Protein AF-A0AAV5DXK3-F1 (afdb_monomer_lite)

Organism: NCBI:txid191504

Sequence (244 aa):
MAPTAPASEPTPSGSVQLLLRNIDSPGAGRCLPRDATLHVNSRLLSTPHPDAWNLASEVAAASAGGPAGPAASLDGLVGDFLGAACAAPEREYSTSPLGPAAAHVAIFLRSGAPGALGHLYLYSQHEPTRAEAERAIRRFLSLDGTNVEEWTAPVLLELCSSIASGGGGARPQAGHDDPLYADLRRALAALLDIKWKQNPGCWLDVSTEWVAEQLTRLLAAHKANAVMERIASAGVPRDDEDGG

pLDDT: mean 71.31, std 19.89, range [30.59, 95.62]

Foldseek 3Di:
DDDDDDDDDDDPPPDDDDPDDDPDDPDDDDDDPPPDDPPPPPPVPVQVCVVLLVLLLLLLCVLVVHDRDPPAQSLNSLVVLLVCLLPPDQPPPHPQPLGRSLSSLLSNVVSCNLLSLLCSLLADPDPVSNVSSLSSLCVLLVCPPTPNVLLCLVSLLSSLVSQQVSCVDPDVCGHPNDPSSVSSLVSSVVSLVPRCVPPLSSCQSPDLVVQLVSCVVSHPNVSSVVSSVVNVVVPDPPPPDDDD

Structure (mmCIF, N/CA/C/O backbone):
data_AF-A0AAV5DXK3-F1
#
_entry.id   AF-A0AAV5DXK3-F1
#
loop_
_atom_site.group_PDB
_atom_site.id
_atom_site.type_symbol
_atom_site.label_atom_id
_atom_site.label_alt_id
_atom_site.label_comp_id
_atom_site.label_asym_id
_atom_site.label_entity_id
_atom_site.label_seq_id
_atom_site.pdbx_PDB_ins_code
_atom_site.Cartn_x
_atom_site.Cartn_y
_atom_site.Cartn_z
_atom_site.occupancy
_atom_site.B_iso_or_equiv
_atom_site.auth_seq_id
_atom_site.auth_comp_id
_atom_site.auth_asym_id
_atom_site.auth_atom_id
_atom_site.pdbx_PDB_model_num
ATOM 1 N N . MET A 1 1 ? -35.316 -55.704 -21.422 1.00 40.50 1 MET A N 1
ATOM 2 C CA . MET A 1 1 ? -33.858 -55.799 -21.202 1.00 40.50 1 MET A CA 1
ATOM 3 C C . MET A 1 1 ? -33.377 -54.446 -20.706 1.00 40.50 1 MET A C 1
ATOM 5 O O . MET A 1 1 ? -33.456 -53.486 -21.457 1.00 40.50 1 MET A O 1
ATOM 9 N N . ALA A 1 2 ? -33.000 -54.371 -19.426 1.00 46.38 2 ALA A N 1
ATOM 10 C CA . ALA A 1 2 ? -32.162 -53.300 -18.870 1.00 46.38 2 ALA A CA 1
ATOM 11 C C . ALA A 1 2 ? -30.707 -53.481 -19.369 1.00 46.38 2 ALA A C 1
ATOM 13 O O . ALA A 1 2 ? -30.399 -54.581 -19.847 1.00 46.38 2 ALA A O 1
ATOM 14 N N . PRO A 1 3 ? -29.845 -52.445 -19.338 1.00 44.75 3 PRO A N 1
ATOM 15 C CA . PRO A 1 3 ? -29.179 -51.979 -18.099 1.00 44.75 3 PRO A CA 1
ATOM 16 C C . PRO A 1 3 ? -29.185 -50.433 -17.960 1.00 44.75 3 PRO A C 1
ATOM 18 O O . PRO A 1 3 ? -29.191 -49.723 -18.957 1.00 44.75 3 PRO A O 1
ATOM 21 N N . THR A 1 4 ? -29.440 -49.835 -16.789 1.00 37.09 4 THR A N 1
ATOM 22 C CA . THR A 1 4 ? -28.581 -49.611 -15.595 1.00 37.09 4 THR A CA 1
ATOM 23 C C . THR A 1 4 ? -27.404 -48.645 -15.831 1.00 37.09 4 THR A C 1
ATOM 25 O O . THR A 1 4 ? -26.500 -48.937 -16.604 1.00 37.09 4 THR A O 1
ATOM 28 N N . ALA A 1 5 ? -27.454 -47.503 -15.127 1.00 43.59 5 ALA A N 1
ATOM 29 C CA . ALA A 1 5 ? -26.493 -46.388 -15.094 1.00 43.59 5 ALA A CA 1
ATOM 30 C C . ALA A 1 5 ? -25.126 -46.766 -14.455 1.00 43.59 5 ALA A C 1
ATOM 32 O O . ALA A 1 5 ? -24.999 -47.878 -13.937 1.00 43.59 5 ALA A O 1
ATOM 33 N N . PRO A 1 6 ? -24.114 -45.867 -14.443 1.00 45.50 6 PRO A N 1
ATOM 34 C CA . PRO A 1 6 ? -24.110 -44.807 -13.425 1.00 45.50 6 PRO A CA 1
ATOM 35 C C . PRO A 1 6 ? -23.622 -43.422 -13.892 1.00 45.50 6 PRO A C 1
ATOM 37 O O . PRO A 1 6 ? -22.923 -43.260 -14.889 1.00 45.50 6 PRO A O 1
ATOM 40 N N . ALA A 1 7 ? -24.016 -42.425 -13.098 1.00 46.94 7 ALA A N 1
ATOM 41 C CA . ALA A 1 7 ? -23.578 -41.039 -13.139 1.00 46.94 7 ALA A CA 1
ATOM 42 C C . ALA A 1 7 ? -22.057 -40.888 -12.955 1.00 46.94 7 ALA A C 1
ATOM 44 O O . ALA A 1 7 ? -21.419 -41.655 -12.234 1.00 46.94 7 ALA A O 1
ATOM 45 N N . SER A 1 8 ? -21.487 -39.851 -13.564 1.00 34.44 8 SER A N 1
ATOM 46 C CA . SER A 1 8 ? -20.157 -39.336 -13.236 1.00 34.44 8 SER A CA 1
ATOM 47 C C . SER A 1 8 ? -20.153 -37.825 -13.452 1.00 34.44 8 SER A C 1
ATOM 49 O O . SER A 1 8 ? -20.071 -37.351 -14.582 1.00 34.44 8 SER A O 1
ATOM 51 N N . GLU A 1 9 ? -20.276 -37.075 -12.357 1.00 44.72 9 GLU A N 1
ATOM 52 C CA . GLU A 1 9 ? -19.697 -35.734 -12.268 1.00 44.72 9 GLU A CA 1
ATOM 53 C C . GLU A 1 9 ? -18.168 -35.861 -12.258 1.00 44.72 9 GLU A C 1
ATOM 55 O O . GLU A 1 9 ? -17.622 -36.807 -11.681 1.00 44.72 9 GLU A O 1
ATOM 60 N N . PRO A 1 10 ? -17.463 -34.895 -12.860 1.00 35.94 10 PRO A N 1
ATOM 61 C CA . PRO A 1 10 ? -16.409 -34.259 -12.084 1.00 35.94 10 PRO A CA 1
ATOM 62 C C . PRO A 1 10 ? -16.415 -32.730 -12.216 1.00 35.94 10 PRO A C 1
ATOM 64 O O . PRO A 1 10 ? -16.405 -32.152 -13.300 1.00 35.94 10 PRO A O 1
ATOM 67 N N . THR A 1 11 ? -16.373 -32.105 -11.043 1.00 40.69 11 THR A N 1
ATOM 68 C CA . THR A 1 11 ? -15.947 -30.735 -10.734 1.00 40.69 11 THR A CA 1
ATOM 69 C C . THR A 1 11 ? -14.818 -30.201 -11.627 1.00 40.69 11 THR A C 1
ATOM 71 O O . THR A 1 11 ? -13.791 -30.877 -11.753 1.00 40.69 11 THR A O 1
ATOM 74 N N . PRO A 1 12 ? -14.873 -28.945 -12.104 1.00 33.84 12 PRO A N 1
ATOM 75 C CA . PRO A 1 12 ? -13.666 -28.232 -12.487 1.00 33.84 12 PRO A CA 1
ATOM 76 C C . PRO A 1 12 ? -12.990 -27.695 -11.217 1.00 33.84 12 PRO A C 1
ATOM 78 O O . PRO A 1 12 ? -13.258 -26.588 -10.755 1.00 33.84 12 PRO A O 1
ATOM 81 N N . SER A 1 13 ? -12.107 -28.506 -10.631 1.00 35.56 13 SER A N 1
ATOM 82 C CA . SER A 1 13 ? -11.119 -28.026 -9.663 1.00 35.56 13 SER A CA 1
ATOM 83 C C . SER A 1 13 ? -10.065 -27.223 -10.432 1.00 35.56 13 SER A C 1
ATOM 85 O O . SER A 1 13 ? -9.100 -27.767 -10.971 1.00 35.56 13 SER A O 1
ATOM 87 N N . GLY A 1 14 ? -10.310 -25.919 -10.567 1.00 30.59 14 GLY A N 1
ATOM 88 C CA . GLY A 1 14 ? -9.352 -24.966 -11.115 1.00 30.59 14 GLY A CA 1
ATOM 89 C C . GLY A 1 14 ? -8.135 -24.882 -10.200 1.00 30.59 14 GLY A C 1
ATOM 90 O O . GLY A 1 14 ? -8.173 -24.236 -9.158 1.00 30.59 14 GLY A O 1
ATOM 91 N N . SER A 1 15 ? -7.058 -25.565 -10.576 1.00 31.97 15 SER A N 1
ATOM 92 C CA . SER A 1 15 ? -5.770 -25.470 -9.894 1.00 31.97 15 SER A CA 1
ATOM 93 C C . SER A 1 15 ? -5.114 -24.137 -10.256 1.00 31.97 15 SER A C 1
ATOM 95 O O . SER A 1 15 ? -4.535 -24.002 -11.331 1.00 31.97 15 SER A O 1
ATOM 97 N N . VAL A 1 16 ? -5.214 -23.139 -9.379 1.00 35.06 16 VAL A N 1
ATOM 98 C CA . VAL A 1 16 ? -4.447 -21.893 -9.502 1.00 35.06 16 VAL A CA 1
ATOM 99 C C . VAL A 1 16 ? -3.094 -22.113 -8.827 1.00 35.06 16 VAL A C 1
ATOM 101 O O . VAL A 1 16 ? -3.014 -22.254 -7.608 1.00 35.06 16 VAL A O 1
ATOM 104 N N . GLN A 1 17 ? -2.021 -22.186 -9.616 1.00 33.31 17 GLN A N 1
ATOM 105 C CA . GLN A 1 17 ? -0.658 -22.242 -9.087 1.00 33.31 17 GLN A CA 1
ATOM 106 C C . GLN A 1 17 ? -0.249 -20.845 -8.607 1.00 33.31 17 GLN A C 1
ATOM 108 O O . GLN A 1 17 ? 0.156 -20.002 -9.403 1.00 33.31 17 GLN A O 1
ATOM 113 N N . LEU A 1 18 ? -0.368 -20.590 -7.304 1.00 37.09 18 LEU A N 1
ATOM 114 C CA . LEU A 1 18 ? 0.222 -19.415 -6.664 1.00 37.09 18 LEU A CA 1
ATOM 115 C C . LEU A 1 18 ? 1.644 -19.749 -6.207 1.00 37.09 18 LEU A C 1
ATOM 117 O O . LEU A 1 18 ? 1.863 -20.582 -5.328 1.00 37.09 18 LEU A O 1
ATOM 121 N N . LEU A 1 19 ? 2.614 -19.087 -6.835 1.00 33.81 19 LEU A N 1
ATOM 122 C CA . LEU A 1 19 ? 4.036 -19.189 -6.529 1.00 33.81 19 LEU A CA 1
ATOM 123 C C . LEU A 1 19 ? 4.331 -18.410 -5.231 1.00 33.81 19 LEU A C 1
ATOM 125 O O . LEU A 1 19 ? 4.735 -17.251 -5.266 1.00 33.81 19 LEU A O 1
ATOM 129 N N . LEU A 1 20 ? 4.086 -19.020 -4.069 1.00 37.34 20 LEU A N 1
ATOM 130 C CA . LEU A 1 20 ? 4.434 -18.417 -2.779 1.00 37.34 20 LEU A CA 1
ATOM 131 C C . LEU A 1 20 ? 5.948 -18.521 -2.551 1.00 37.34 20 LEU A C 1
ATOM 133 O O . LEU A 1 20 ? 6.508 -19.613 -2.445 1.00 37.34 20 LEU A O 1
ATOM 137 N N . ARG A 1 21 ? 6.618 -17.365 -2.489 1.00 35.38 21 ARG A N 1
ATOM 138 C CA . ARG A 1 21 ? 8.017 -17.263 -2.061 1.00 35.38 21 ARG A CA 1
ATOM 139 C C . ARG A 1 21 ? 8.138 -17.627 -0.579 1.00 35.38 21 ARG A C 1
ATOM 141 O O . ARG A 1 21 ? 7.319 -17.214 0.235 1.00 35.38 21 ARG A O 1
ATOM 148 N N . ASN A 1 22 ? 9.186 -18.392 -0.275 1.00 33.75 22 ASN A N 1
ATOM 149 C CA . ASN A 1 22 ? 9.646 -18.765 1.063 1.00 33.75 22 ASN A CA 1
ATOM 150 C C . ASN A 1 22 ? 9.599 -17.567 2.023 1.00 33.75 22 ASN A C 1
ATOM 152 O O . ASN A 1 22 ? 10.347 -16.607 1.841 1.00 33.75 22 ASN A O 1
ATOM 156 N N . ILE A 1 23 ? 8.758 -17.648 3.053 1.00 38.03 23 ILE A N 1
ATOM 157 C CA . ILE A 1 23 ? 8.880 -16.793 4.233 1.00 38.03 23 ILE A CA 1
ATOM 158 C C . ILE A 1 23 ? 9.881 -17.504 5.140 1.00 38.03 23 ILE A C 1
ATOM 160 O O . ILE A 1 23 ? 9.566 -18.520 5.759 1.00 38.03 23 ILE A O 1
ATOM 164 N N . ASP A 1 24 ? 11.115 -17.015 5.134 1.00 30.70 24 ASP A N 1
ATOM 165 C CA . ASP A 1 24 ? 12.179 -17.492 6.009 1.00 30.70 24 ASP A CA 1
ATOM 166 C C . ASP A 1 24 ? 11.851 -17.050 7.445 1.00 30.70 24 ASP A C 1
ATOM 168 O O . ASP A 1 24 ? 11.891 -15.866 7.774 1.00 30.70 24 ASP A O 1
ATOM 172 N N . SER A 1 25 ? 11.433 -17.997 8.287 1.00 32.00 25 SER A N 1
ATOM 173 C CA . SER A 1 25 ? 11.448 -17.828 9.741 1.00 32.00 25 SER A CA 1
ATOM 174 C C . SER A 1 25 ? 12.759 -18.416 10.268 1.00 32.00 25 SER A C 1
ATOM 176 O O . SER A 1 25 ? 13.000 -19.616 10.076 1.00 32.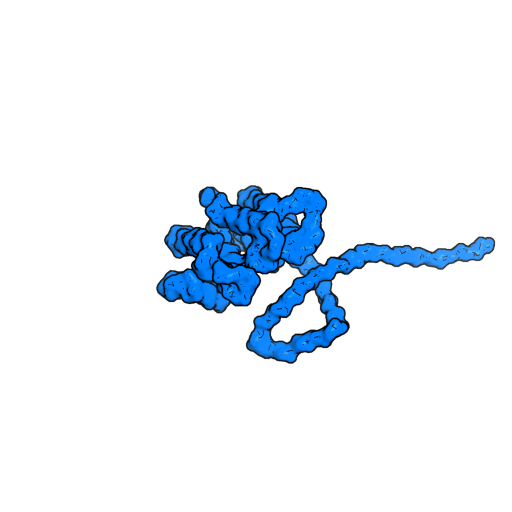00 25 SER A O 1
ATOM 178 N N . PRO A 1 26 ? 13.596 -17.635 10.976 1.00 39.75 26 PRO A N 1
ATOM 179 C CA . PRO A 1 26 ? 14.870 -18.112 11.486 1.00 39.75 26 PRO A CA 1
ATOM 180 C C . PRO A 1 26 ? 14.610 -18.950 12.738 1.00 39.75 26 PRO A C 1
ATOM 182 O O . PRO A 1 26 ? 14.614 -18.450 13.859 1.00 39.75 26 PRO A O 1
ATOM 185 N N . GLY A 1 27 ? 14.324 -20.239 12.559 1.00 39.34 27 GLY A N 1
ATOM 186 C CA . GLY A 1 27 ? 14.068 -21.089 13.721 1.00 39.34 27 GLY A CA 1
ATOM 187 C C . GLY A 1 27 ? 13.571 -22.506 13.492 1.00 39.34 27 GLY A C 1
ATOM 188 O O . GLY A 1 27 ? 13.233 -23.154 14.469 1.00 39.34 27 GLY A O 1
ATOM 189 N N . ALA A 1 28 ? 13.509 -23.024 12.267 1.00 37.53 28 ALA A N 1
ATOM 190 C CA . ALA A 1 28 ? 13.426 -24.467 12.034 1.00 37.53 28 ALA A CA 1
ATOM 191 C C . ALA A 1 28 ? 13.668 -24.752 10.553 1.00 37.53 28 ALA A C 1
ATOM 193 O O . ALA A 1 28 ? 12.802 -24.519 9.713 1.00 37.53 28 ALA A O 1
ATOM 194 N N . GLY A 1 29 ? 14.842 -25.295 10.230 1.00 42.34 29 GLY A N 1
ATOM 195 C CA . GLY A 1 29 ? 15.127 -25.810 8.899 1.00 42.34 29 GLY A CA 1
ATOM 196 C C . GLY A 1 29 ? 14.143 -26.919 8.531 1.00 42.34 29 GLY A C 1
ATOM 197 O O . GLY A 1 29 ? 14.279 -28.061 8.964 1.00 42.34 29 GLY A O 1
ATOM 198 N N . ARG A 1 30 ? 13.161 -26.591 7.696 1.00 36.09 30 ARG A N 1
ATOM 199 C CA . ARG A 1 30 ? 12.426 -27.566 6.892 1.00 36.09 30 ARG A CA 1
ATOM 200 C C . ARG A 1 30 ? 12.447 -27.093 5.449 1.00 36.09 30 ARG A C 1
ATOM 202 O O . ARG A 1 30 ? 11.531 -26.430 4.983 1.00 36.09 30 ARG A O 1
ATOM 209 N N . CYS A 1 31 ? 13.514 -27.458 4.740 1.00 41.47 31 CYS A N 1
ATOM 210 C CA . CYS A 1 31 ? 13.472 -27.505 3.284 1.00 41.47 31 CYS A CA 1
ATOM 211 C C . CYS A 1 31 ? 12.367 -28.492 2.893 1.00 41.47 31 CYS A C 1
ATOM 213 O O . CYS A 1 31 ? 12.466 -29.683 3.197 1.00 41.47 31 CYS A O 1
ATOM 215 N N . LEU A 1 32 ? 11.298 -27.999 2.272 1.00 49.19 32 LEU A N 1
ATOM 216 C CA . LEU A 1 32 ? 10.290 -28.870 1.683 1.00 49.19 32 LEU A CA 1
ATOM 217 C C . LEU A 1 32 ? 10.927 -29.607 0.490 1.00 49.19 32 LEU A C 1
ATOM 219 O O . LEU A 1 32 ? 11.645 -28.982 -0.296 1.00 49.19 32 LEU A O 1
ATOM 223 N N . PRO A 1 33 ? 10.721 -30.928 0.356 1.00 43.53 33 PRO A N 1
ATOM 224 C CA . PRO A 1 33 ? 11.220 -31.676 -0.790 1.00 43.53 33 PRO A CA 1
ATOM 225 C C . PRO A 1 33 ? 10.599 -31.142 -2.086 1.00 43.53 33 PRO A C 1
ATOM 227 O O . PRO A 1 33 ? 9.471 -30.654 -2.089 1.00 43.53 33 PRO A O 1
ATOM 230 N N . ARG A 1 34 ? 11.341 -31.263 -3.193 1.00 44.72 34 ARG A N 1
ATOM 231 C CA . ARG A 1 34 ? 10.985 -30.749 -4.531 1.00 44.72 34 ARG A CA 1
ATOM 232 C C . ARG A 1 34 ? 9.600 -31.198 -5.034 1.00 44.72 34 ARG A C 1
ATOM 234 O O . ARG A 1 34 ? 9.027 -30.511 -5.870 1.00 44.72 34 ARG A O 1
ATOM 241 N N . ASP A 1 35 ? 9.064 -32.280 -4.470 1.00 43.69 35 ASP A N 1
ATOM 242 C CA . ASP A 1 35 ? 7.774 -32.886 -4.822 1.00 43.69 35 ASP A CA 1
ATOM 243 C C . ASP A 1 35 ? 6.713 -32.750 -3.706 1.00 43.69 35 ASP A C 1
ATOM 245 O O . ASP A 1 35 ? 5.775 -33.542 -3.621 1.00 43.69 35 ASP A O 1
ATOM 249 N N . ALA A 1 36 ? 6.854 -31.775 -2.802 1.00 40.28 36 ALA A N 1
ATOM 250 C CA . ALA A 1 36 ? 5.849 -31.514 -1.776 1.00 40.28 36 ALA A CA 1
ATOM 251 C C . ALA A 1 36 ? 4.585 -30.890 -2.391 1.00 40.28 36 ALA A C 1
ATOM 253 O O . ALA A 1 36 ? 4.555 -29.708 -2.733 1.00 40.28 36 ALA A O 1
ATOM 254 N N . THR A 1 37 ? 3.507 -31.669 -2.475 1.00 39.00 37 THR A N 1
ATOM 255 C CA . THR A 1 37 ? 2.169 -31.153 -2.775 1.00 39.00 37 THR A CA 1
ATOM 256 C C . THR A 1 37 ? 1.654 -30.386 -1.558 1.00 39.00 37 THR A C 1
ATOM 258 O O . THR A 1 37 ? 1.198 -30.966 -0.571 1.00 39.00 37 THR A O 1
ATOM 261 N N . LEU A 1 38 ? 1.755 -29.059 -1.600 1.00 44.84 38 LEU A N 1
ATOM 262 C CA . LEU A 1 38 ? 1.151 -28.185 -0.599 1.00 44.84 38 LEU A CA 1
ATOM 263 C C . LEU A 1 38 ? -0.364 -28.183 -0.830 1.00 44.84 38 LEU A C 1
ATOM 265 O O . LEU A 1 38 ? -0.866 -27.539 -1.750 1.00 44.84 38 LEU A O 1
ATOM 269 N N . HIS A 1 39 ? -1.104 -28.925 -0.005 1.00 38.94 39 HIS A N 1
ATOM 270 C CA . HIS A 1 39 ? -2.556 -28.787 0.066 1.00 38.94 39 HIS A CA 1
ATOM 271 C C . HIS A 1 39 ? -2.878 -27.432 0.699 1.00 38.94 39 HIS A C 1
ATOM 273 O O . HIS A 1 39 ? -3.013 -27.301 1.917 1.00 38.94 39 HIS A O 1
ATOM 279 N N . VAL A 1 40 ? -2.971 -26.406 -0.145 1.00 45.59 40 VAL A N 1
ATOM 280 C CA . VAL A 1 40 ? -3.501 -25.104 0.243 1.00 45.59 40 VAL A CA 1
ATOM 281 C C . VAL A 1 40 ? -5.001 -25.286 0.419 1.00 45.59 40 VAL A C 1
ATOM 283 O O . VAL A 1 40 ? -5.780 -25.185 -0.524 1.00 45.59 40 VAL A O 1
ATOM 286 N N . ASN A 1 41 ? -5.417 -25.592 1.645 1.00 34.06 41 ASN A N 1
ATOM 287 C CA . ASN A 1 41 ? -6.801 -25.383 2.023 1.00 34.06 41 ASN A CA 1
ATOM 288 C C . ASN A 1 41 ? -7.023 -23.875 1.967 1.00 34.06 41 ASN A C 1
ATOM 290 O O . ASN A 1 41 ? -6.636 -23.161 2.895 1.00 34.06 41 ASN A O 1
ATOM 294 N N . SER A 1 42 ? -7.640 -23.394 0.888 1.00 42.44 42 SER A N 1
ATOM 295 C CA . SER A 1 42 ? -8.294 -22.094 0.853 1.00 42.44 42 SER A CA 1
ATOM 296 C C . SER A 1 42 ? -9.437 -22.146 1.864 1.00 42.44 42 SER A C 1
ATOM 298 O O . SER A 1 42 ? -10.607 -22.303 1.516 1.00 42.44 42 SER A O 1
ATOM 300 N N . ARG A 1 43 ? -9.106 -22.080 3.158 1.00 41.69 43 ARG A N 1
ATOM 301 C CA . ARG A 1 43 ? -10.054 -21.583 4.141 1.00 41.69 43 ARG A CA 1
ATOM 302 C C . ARG A 1 43 ? -10.333 -20.185 3.637 1.00 41.69 43 ARG A C 1
ATOM 304 O O . ARG A 1 43 ? -9.465 -19.324 3.752 1.00 41.69 43 ARG A O 1
ATOM 311 N N . LEU A 1 44 ? -11.474 -20.025 2.970 1.00 47.91 44 LEU A N 1
ATOM 312 C CA . LEU A 1 44 ? -12.079 -18.732 2.729 1.00 47.91 44 LEU A CA 1
ATOM 313 C C . LEU A 1 44 ? -11.998 -18.043 4.084 1.00 47.91 44 LEU A C 1
ATOM 315 O O . LEU A 1 44 ? -12.694 -18.428 5.025 1.00 47.91 44 LEU A O 1
ATOM 319 N N . LEU A 1 45 ? -11.035 -17.134 4.238 1.00 48.78 45 LEU A N 1
ATOM 320 C CA . LEU A 1 45 ? -11.108 -16.169 5.308 1.00 48.78 45 LEU A CA 1
ATOM 321 C C . LEU A 1 45 ? -12.459 -15.532 5.037 1.00 48.78 45 LEU A C 1
ATOM 323 O O . LEU A 1 45 ? -12.632 -14.938 3.974 1.00 48.78 45 LEU A O 1
ATOM 327 N N . SER A 1 46 ? -13.441 -15.768 5.905 1.00 48.62 46 SER A N 1
ATOM 328 C CA . SER A 1 46 ? -14.679 -15.006 5.876 1.00 48.62 46 SER A CA 1
ATOM 329 C C . SER A 1 46 ? -14.275 -13.572 6.184 1.00 48.62 46 SER A C 1
ATOM 331 O O . SER A 1 46 ? -14.286 -13.144 7.335 1.00 48.62 46 SER A O 1
ATOM 333 N N . THR A 1 47 ? -13.774 -12.866 5.174 1.00 59.84 47 THR A N 1
ATOM 334 C CA . THR A 1 47 ? -13.575 -11.437 5.246 1.00 59.84 47 THR A CA 1
ATOM 335 C C . THR A 1 47 ? -14.970 -10.851 5.036 1.00 59.84 47 THR A C 1
ATOM 337 O O . THR A 1 47 ? -15.690 -11.287 4.133 1.00 59.84 47 THR A O 1
ATOM 340 N N . PRO A 1 48 ? -15.393 -9.877 5.851 1.00 68.44 48 PRO A N 1
ATOM 341 C CA . PRO A 1 48 ? -16.629 -9.145 5.585 1.00 68.44 48 PRO A CA 1
ATOM 342 C C . PRO A 1 48 ? -16.541 -8.302 4.295 1.00 68.44 48 PRO A C 1
ATOM 344 O O . PRO A 1 48 ? -17.526 -7.689 3.903 1.00 68.44 48 PRO A O 1
ATOM 347 N N . HIS A 1 49 ? -15.383 -8.287 3.618 1.00 79.31 49 HIS A N 1
ATOM 348 C CA . HIS A 1 49 ? -15.110 -7.518 2.405 1.00 79.31 49 HIS A CA 1
ATOM 349 C C . HIS A 1 49 ? -14.511 -8.428 1.310 1.00 79.31 49 HIS A C 1
ATOM 351 O O . HIS A 1 49 ? -13.310 -8.341 1.018 1.00 79.31 49 HIS A O 1
ATOM 357 N N . PRO A 1 50 ? -15.309 -9.340 0.721 1.00 81.62 50 PRO A N 1
ATOM 358 C CA . PRO A 1 50 ? -14.833 -10.256 -0.317 1.00 81.62 50 PRO A CA 1
ATOM 359 C C . PRO A 1 50 ? -14.351 -9.508 -1.567 1.00 81.62 50 PRO A C 1
ATOM 361 O O . PRO A 1 50 ? -13.332 -9.879 -2.142 1.00 81.62 50 PRO A O 1
ATOM 364 N N . ASP A 1 51 ? -15.012 -8.409 -1.934 1.00 85.81 51 ASP A N 1
ATOM 365 C CA . ASP A 1 51 ? -14.633 -7.597 -3.096 1.00 85.81 51 ASP A CA 1
ATOM 366 C C . ASP A 1 51 ? -13.268 -6.927 -2.902 1.00 85.81 51 ASP A C 1
ATOM 368 O O . ASP A 1 51 ? -12.424 -6.959 -3.796 1.00 85.81 51 ASP A O 1
ATOM 372 N N . ALA A 1 52 ? -12.997 -6.410 -1.699 1.00 87.81 52 ALA A N 1
ATOM 373 C CA . ALA A 1 52 ? -11.690 -5.857 -1.348 1.00 87.81 52 ALA A CA 1
ATOM 374 C C . ALA A 1 52 ? -10.583 -6.917 -1.426 1.00 87.81 52 ALA A C 1
ATOM 376 O O . ALA A 1 52 ? -9.477 -6.632 -1.883 1.00 87.81 52 ALA A O 1
ATOM 377 N N . TRP A 1 53 ? -10.881 -8.148 -0.994 1.00 89.56 53 TRP A N 1
ATOM 378 C CA . TRP A 1 53 ? -9.941 -9.265 -1.072 1.00 89.56 53 TRP A CA 1
ATOM 379 C C . TRP A 1 53 ? -9.663 -9.675 -2.518 1.00 89.56 53 TRP A C 1
ATOM 381 O O . TRP A 1 53 ? -8.506 -9.914 -2.869 1.00 89.56 53 TRP A O 1
ATOM 391 N N . ASN A 1 54 ? -10.696 -9.723 -3.359 1.00 89.38 54 ASN A N 1
ATOM 392 C CA . ASN A 1 54 ? -10.560 -10.031 -4.779 1.00 89.38 54 ASN A CA 1
ATOM 393 C C . ASN A 1 54 ? -9.713 -8.970 -5.489 1.00 89.38 54 ASN A C 1
ATOM 395 O O . ASN A 1 54 ? -8.706 -9.324 -6.094 1.00 89.38 54 ASN A O 1
ATOM 399 N N . LEU A 1 55 ? -10.029 -7.682 -5.314 1.00 91.25 55 LEU A N 1
ATOM 400 C CA . LEU A 1 55 ? -9.256 -6.578 -5.895 1.00 91.25 55 LEU A CA 1
ATOM 401 C C . LEU A 1 55 ? -7.791 -6.599 -5.438 1.00 91.25 55 LEU A C 1
ATOM 403 O O . LEU A 1 55 ? -6.880 -6.493 -6.257 1.00 91.25 55 LEU A O 1
ATOM 407 N N . ALA A 1 56 ? -7.537 -6.794 -4.142 1.00 91.44 56 ALA A N 1
ATOM 408 C CA . ALA A 1 56 ? -6.175 -6.883 -3.621 1.00 91.44 56 ALA A CA 1
ATOM 409 C C . ALA A 1 56 ? -5.414 -8.102 -4.185 1.00 91.44 56 ALA A C 1
ATOM 411 O O . ALA A 1 56 ? -4.241 -7.998 -4.547 1.00 91.44 56 ALA A O 1
ATOM 412 N N . SER A 1 57 ? -6.094 -9.244 -4.322 1.00 90.06 57 SER A N 1
ATOM 413 C CA . SER A 1 57 ? -5.526 -10.457 -4.921 1.00 90.06 57 SER A CA 1
ATOM 414 C C . SER A 1 57 ? -5.225 -10.277 -6.411 1.00 90.06 57 SER A C 1
ATOM 416 O O . SER A 1 57 ? -4.193 -10.751 -6.883 1.00 90.06 57 SER A O 1
ATOM 418 N N . GLU A 1 58 ? -6.078 -9.564 -7.149 1.00 90.88 58 GLU A N 1
ATOM 419 C CA . GLU A 1 58 ? -5.849 -9.219 -8.554 1.00 90.88 58 GLU A CA 1
ATOM 420 C C . GLU A 1 58 ? -4.643 -8.292 -8.718 1.00 90.88 58 GLU A C 1
ATOM 422 O O . GLU A 1 58 ? -3.797 -8.551 -9.573 1.00 90.88 58 GLU A O 1
ATOM 427 N N . VAL A 1 59 ? -4.496 -7.275 -7.859 1.00 91.62 59 VAL A N 1
ATOM 428 C CA . VAL A 1 59 ? -3.299 -6.415 -7.842 1.00 91.62 59 VAL A CA 1
ATOM 429 C C . VAL A 1 59 ? -2.042 -7.246 -7.579 1.00 91.62 59 VAL A C 1
ATOM 431 O O . VAL A 1 59 ? -1.050 -7.098 -8.298 1.00 91.62 59 VAL A O 1
ATOM 434 N N . ALA A 1 60 ? -2.067 -8.137 -6.583 1.00 89.38 60 ALA A N 1
ATOM 435 C CA . ALA A 1 60 ? -0.934 -9.005 -6.265 1.00 89.38 60 ALA A CA 1
ATOM 436 C C . ALA A 1 60 ? -0.583 -9.945 -7.434 1.00 89.38 60 ALA A C 1
ATOM 438 O O . ALA A 1 60 ? 0.589 -10.074 -7.796 1.00 89.38 60 ALA A O 1
ATOM 439 N N . ALA A 1 61 ? -1.588 -10.557 -8.068 1.00 86.31 61 ALA A N 1
ATOM 440 C CA . ALA A 1 61 ? -1.406 -11.455 -9.204 1.00 86.31 61 ALA A CA 1
ATOM 441 C C . ALA A 1 61 ? -0.870 -10.724 -10.445 1.00 86.31 61 ALA A C 1
ATOM 443 O O . ALA A 1 61 ? 0.104 -11.182 -11.046 1.00 86.31 61 ALA A O 1
ATOM 444 N N . ALA A 1 62 ? -1.446 -9.570 -10.796 1.00 86.75 62 ALA A N 1
ATOM 445 C CA . ALA A 1 62 ? -0.983 -8.736 -11.904 1.00 86.75 62 ALA A CA 1
ATOM 446 C C . ALA A 1 62 ? 0.461 -8.257 -11.678 1.00 86.75 62 ALA A C 1
ATOM 448 O O . ALA A 1 62 ? 1.285 -8.290 -12.592 1.00 86.75 62 ALA A O 1
ATOM 449 N N . SER A 1 63 ? 0.802 -7.908 -10.433 1.00 85.62 63 SER A N 1
ATOM 450 C CA . SER A 1 63 ? 2.161 -7.510 -10.048 1.00 85.62 63 SER A CA 1
ATOM 451 C C . SER A 1 63 ? 3.181 -8.653 -10.143 1.00 85.62 63 SER A C 1
ATOM 453 O O . SER A 1 63 ? 4.368 -8.412 -10.351 1.00 85.62 63 SER A O 1
ATOM 455 N N . ALA A 1 64 ? 2.735 -9.905 -10.024 1.00 81.75 64 ALA A N 1
ATOM 456 C CA . ALA A 1 64 ? 3.572 -11.097 -10.156 1.00 81.75 64 ALA A CA 1
ATOM 457 C C . ALA A 1 64 ? 3.709 -11.603 -11.608 1.00 81.75 64 ALA A C 1
ATOM 459 O O . ALA A 1 64 ? 4.330 -12.642 -11.836 1.00 81.75 64 ALA A O 1
ATOM 460 N N . GLY A 1 65 ? 3.134 -10.900 -12.591 1.00 70.12 65 GLY A N 1
ATOM 461 C CA . GLY A 1 65 ? 3.095 -11.349 -13.986 1.00 70.12 65 GLY A CA 1
ATOM 462 C C . GLY A 1 65 ? 2.047 -12.433 -14.258 1.00 70.12 65 GLY A C 1
ATOM 463 O O . GLY A 1 65 ? 2.104 -13.098 -15.293 1.00 70.12 65 GLY A O 1
ATOM 464 N N . GLY A 1 66 ? 1.099 -12.630 -13.336 1.00 63.94 66 GLY A N 1
ATOM 465 C CA . GLY A 1 66 ? -0.094 -13.430 -13.578 1.00 63.94 66 GLY A CA 1
ATOM 466 C C . GLY A 1 66 ? -1.016 -12.767 -14.609 1.00 63.94 66 GLY A C 1
ATOM 467 O O . GLY A 1 66 ? -0.876 -11.573 -14.889 1.00 63.94 66 GLY A O 1
ATOM 468 N N . PRO A 1 67 ? -1.965 -13.518 -15.194 1.00 53.72 67 PRO A N 1
ATOM 469 C CA . PRO A 1 67 ? -2.946 -12.940 -16.099 1.00 53.72 67 PRO A CA 1
ATOM 470 C C . PRO A 1 67 ? -3.791 -11.925 -15.325 1.00 53.72 67 PRO A C 1
ATOM 472 O O . PRO A 1 67 ? -4.612 -12.302 -14.490 1.00 53.72 67 PRO A O 1
ATOM 475 N N . ALA A 1 68 ? -3.584 -10.637 -15.594 1.00 55.34 68 ALA A N 1
ATOM 476 C CA . ALA A 1 68 ? -4.554 -9.624 -15.214 1.00 55.34 68 ALA A CA 1
ATOM 477 C C . ALA A 1 68 ? -5.876 -9.948 -15.927 1.00 55.34 68 ALA A C 1
ATOM 479 O O . ALA A 1 68 ? -5.869 -10.422 -17.072 1.00 55.34 68 ALA A O 1
ATOM 480 N N . GLY A 1 69 ? -7.006 -9.717 -15.254 1.00 55.12 69 GLY A N 1
ATOM 481 C CA . GLY A 1 69 ? -8.317 -9.814 -15.888 1.00 55.12 69 GLY A CA 1
ATOM 482 C C . GLY A 1 69 ? -8.348 -9.024 -17.206 1.00 55.12 69 GLY A C 1
ATOM 483 O O . GLY A 1 69 ? -7.579 -8.074 -17.388 1.00 55.12 69 GLY A O 1
ATOM 484 N N . PRO A 1 70 ? -9.192 -9.422 -18.168 1.00 42.50 70 PRO A N 1
ATOM 485 C CA . PRO A 1 70 ? -9.162 -8.857 -19.508 1.00 42.50 70 PRO A CA 1
ATOM 486 C C . PRO A 1 70 ? -9.410 -7.337 -19.448 1.00 42.50 70 PRO A C 1
ATOM 488 O O . PRO A 1 70 ? -10.522 -6.907 -19.171 1.00 42.50 70 PRO A O 1
ATOM 491 N N . ALA A 1 71 ? -8.365 -6.549 -19.736 1.00 52.44 71 ALA A N 1
ATOM 492 C CA . ALA A 1 71 ? -8.339 -5.086 -19.918 1.00 52.44 71 ALA A CA 1
ATOM 493 C C . ALA A 1 71 ? -8.074 -4.160 -18.708 1.00 52.44 71 ALA A C 1
ATOM 495 O O . ALA A 1 71 ? -7.974 -2.951 -18.925 1.00 52.44 71 ALA A O 1
ATOM 496 N N . ALA A 1 72 ? -7.892 -4.653 -17.479 1.00 67.56 72 ALA A N 1
ATOM 497 C CA . ALA A 1 72 ? -7.580 -3.765 -16.352 1.00 67.56 72 ALA A CA 1
ATOM 498 C C . ALA A 1 72 ? -6.077 -3.425 -16.296 1.00 67.56 72 ALA A C 1
ATOM 500 O O . ALA A 1 72 ? -5.231 -4.317 -16.233 1.00 67.56 72 ALA A O 1
A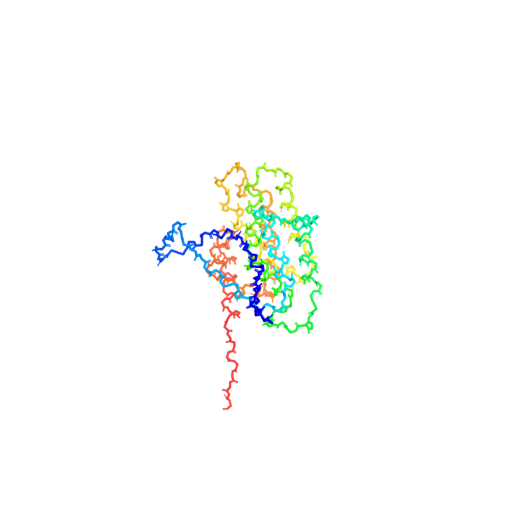TOM 501 N N . SER A 1 73 ? -5.744 -2.130 -16.323 1.00 88.50 73 SER A N 1
ATOM 502 C CA . SER A 1 73 ? -4.381 -1.662 -16.031 1.00 88.50 73 SER A CA 1
ATOM 503 C C . SER A 1 73 ? -4.101 -1.806 -14.533 1.00 88.50 73 SER A C 1
ATOM 505 O O . SER A 1 73 ? -5.007 -1.644 -13.718 1.00 88.50 73 SER A O 1
ATOM 507 N N . LEU A 1 74 ? -2.858 -2.083 -14.145 1.00 90.56 74 LEU A N 1
ATOM 508 C CA . LEU A 1 74 ? -2.454 -2.219 -12.741 1.00 90.56 74 LEU A CA 1
ATOM 509 C C . LEU A 1 74 ? -2.709 -0.925 -11.948 1.00 90.56 74 LEU A C 1
ATOM 511 O O . LEU A 1 74 ? -3.149 -0.972 -10.802 1.00 90.56 74 LEU A O 1
ATOM 515 N N . ASP A 1 75 ? -2.494 0.232 -12.580 1.00 92.19 75 ASP A N 1
ATOM 516 C CA . ASP A 1 75 ? -2.862 1.542 -12.024 1.00 92.19 75 ASP A CA 1
ATOM 517 C C . ASP A 1 75 ? -4.384 1.681 -11.834 1.00 92.19 75 ASP A C 1
ATOM 519 O O . ASP A 1 75 ? -4.834 2.230 -10.829 1.00 92.19 75 ASP A O 1
ATOM 523 N N . GLY A 1 76 ? -5.174 1.140 -12.767 1.00 91.81 76 GLY A N 1
ATOM 524 C CA . GLY A 1 76 ? -6.630 1.056 -12.657 1.00 91.81 76 GLY A CA 1
ATOM 525 C C . GLY A 1 76 ? -7.071 0.190 -11.480 1.00 91.81 76 GLY A C 1
ATOM 526 O O . GLY A 1 76 ? -7.840 0.663 -10.656 1.00 91.81 76 GLY A O 1
ATOM 527 N N . LEU A 1 77 ? -6.507 -1.013 -11.331 1.00 92.94 77 LEU A N 1
ATOM 528 C CA . LEU A 1 77 ? -6.838 -1.933 -10.234 1.00 92.94 77 LEU A CA 1
ATOM 529 C C . LEU A 1 77 ? -6.559 -1.328 -8.852 1.00 92.94 77 LEU A C 1
ATOM 531 O O . LEU A 1 77 ? -7.381 -1.440 -7.944 1.00 92.94 77 LEU A O 1
ATOM 535 N N . VAL A 1 78 ? -5.414 -0.659 -8.681 1.00 93.94 78 VAL A N 1
ATOM 536 C CA . VAL A 1 78 ? -5.108 0.048 -7.426 1.00 93.94 78 VAL A CA 1
ATOM 537 C C . VAL A 1 78 ? -6.053 1.235 -7.220 1.00 93.94 78 VAL A C 1
ATOM 539 O O . VAL A 1 78 ? -6.490 1.482 -6.097 1.00 93.94 78 VAL A O 1
ATOM 542 N N . GLY A 1 79 ? -6.407 1.949 -8.292 1.00 93.44 79 GLY A N 1
ATOM 543 C CA . GLY A 1 79 ? -7.409 3.012 -8.254 1.00 93.44 79 GLY A CA 1
ATOM 544 C C . GLY A 1 79 ? -8.787 2.517 -7.810 1.00 93.44 79 GLY A C 1
ATOM 545 O O . GLY A 1 79 ? -9.381 3.115 -6.915 1.00 93.44 79 GLY A O 1
ATOM 546 N N . ASP A 1 80 ? -9.260 1.411 -8.378 1.00 93.25 80 ASP A N 1
ATOM 547 C CA . ASP A 1 80 ? -10.546 0.790 -8.055 1.00 93.25 80 ASP A CA 1
ATOM 548 C C . ASP A 1 80 ? -10.564 0.288 -6.609 1.00 93.25 80 ASP A C 1
ATOM 550 O O . ASP A 1 80 ? -11.526 0.525 -5.878 1.00 93.25 80 ASP A O 1
ATOM 554 N N . PHE A 1 81 ? -9.463 -0.319 -6.155 1.00 93.88 81 PHE A N 1
ATOM 555 C CA . PHE A 1 81 ? -9.290 -0.729 -4.764 1.00 93.88 81 PHE A CA 1
ATOM 556 C C . PHE A 1 81 ? -9.398 0.458 -3.792 1.00 93.88 81 PHE A C 1
ATOM 558 O O . PHE A 1 81 ? -10.142 0.398 -2.810 1.00 93.88 81 PHE A O 1
ATOM 565 N N . LEU A 1 82 ? -8.684 1.554 -4.065 1.00 93.00 82 LEU A N 1
ATOM 566 C CA . LEU A 1 82 ? -8.726 2.758 -3.231 1.00 93.00 82 LEU A CA 1
ATOM 567 C C . LEU A 1 82 ? -10.101 3.434 -3.281 1.00 93.00 82 LEU A C 1
ATOM 569 O O . LEU A 1 82 ? -10.596 3.888 -2.253 1.00 93.00 82 LEU A O 1
ATOM 573 N N . GLY A 1 83 ? -10.744 3.458 -4.450 1.00 91.38 83 GLY A N 1
ATOM 574 C CA . GLY A 1 83 ? -12.107 3.956 -4.617 1.00 91.38 83 GLY A CA 1
ATOM 575 C C . GLY A 1 83 ? -13.113 3.167 -3.781 1.00 91.38 83 GLY A C 1
ATOM 576 O O . GLY A 1 83 ? -13.919 3.769 -3.071 1.00 91.38 83 GLY A O 1
ATOM 577 N N . ALA A 1 84 ? -13.019 1.835 -3.797 1.00 89.31 84 ALA A N 1
ATOM 578 C CA . ALA A 1 84 ? -13.838 0.960 -2.967 1.00 89.31 84 ALA A CA 1
ATOM 579 C C . ALA A 1 84 ? -13.593 1.203 -1.469 1.00 89.31 84 ALA A C 1
ATOM 581 O O . ALA A 1 84 ? -14.549 1.353 -0.712 1.00 89.31 84 ALA A O 1
ATOM 582 N N . ALA A 1 85 ? -12.330 1.334 -1.049 1.00 89.50 85 ALA A N 1
ATOM 583 C CA . ALA A 1 85 ? -11.979 1.630 0.339 1.00 89.50 85 ALA A CA 1
ATOM 584 C C . ALA A 1 85 ? -12.525 2.993 0.813 1.00 89.50 85 ALA A C 1
ATOM 586 O O . ALA A 1 85 ? -13.014 3.099 1.937 1.00 89.50 85 ALA A O 1
ATOM 587 N N . CYS A 1 86 ? -12.486 4.020 -0.044 1.00 88.12 86 CYS A N 1
ATOM 588 C CA . CYS A 1 86 ? -13.046 5.343 0.246 1.00 88.12 86 CYS A CA 1
ATOM 589 C C . CYS A 1 86 ? -14.579 5.323 0.336 1.00 88.12 86 CYS A C 1
ATOM 591 O O . CYS A 1 86 ? -15.156 6.003 1.183 1.00 88.12 86 CYS A O 1
ATOM 593 N N . ALA A 1 87 ? -15.235 4.562 -0.544 1.00 86.81 87 ALA A N 1
ATOM 594 C CA . ALA A 1 87 ? -16.692 4.473 -0.636 1.00 86.81 87 ALA A CA 1
ATOM 595 C C . ALA A 1 87 ? -17.318 3.484 0.361 1.00 86.81 87 ALA A C 1
ATOM 597 O O . ALA A 1 87 ? -18.546 3.403 0.443 1.00 86.81 87 ALA A O 1
ATOM 598 N N . ALA A 1 88 ? -16.500 2.726 1.097 1.00 81.50 88 ALA A N 1
ATOM 599 C CA . ALA A 1 88 ? -16.975 1.674 1.978 1.00 81.50 88 ALA A CA 1
ATOM 600 C C . ALA A 1 88 ? -17.907 2.252 3.066 1.00 81.50 88 ALA A C 1
ATOM 602 O O . ALA A 1 88 ? -17.496 3.130 3.834 1.00 81.50 88 ALA A O 1
ATOM 603 N N . PRO A 1 89 ? -19.172 1.797 3.140 1.00 67.31 89 PRO A N 1
ATOM 604 C CA . PRO A 1 89 ? -20.159 2.391 4.028 1.00 67.31 89 PRO A CA 1
ATOM 605 C C . PRO A 1 89 ? -19.818 2.095 5.491 1.00 67.31 89 PRO A C 1
ATOM 607 O O . PRO A 1 89 ? -19.665 0.939 5.876 1.00 67.31 89 PRO A O 1
ATOM 610 N N . GLU A 1 90 ? -19.814 3.118 6.352 1.00 63.66 90 GLU A N 1
ATOM 611 C CA . GLU A 1 90 ? -19.611 2.944 7.806 1.00 63.66 90 GLU A CA 1
ATOM 612 C C . GLU A 1 90 ? -20.655 2.033 8.481 1.00 63.66 90 GLU A C 1
ATOM 614 O O . GLU A 1 90 ? -20.479 1.614 9.622 1.00 63.66 90 GLU A O 1
ATOM 619 N N . ARG A 1 91 ? -21.761 1.723 7.792 1.00 51.34 91 ARG A N 1
ATOM 620 C CA . ARG A 1 91 ? -22.907 0.982 8.339 1.00 51.34 91 ARG A CA 1
ATOM 621 C C . ARG A 1 91 ? -22.842 -0.536 8.204 1.00 51.34 91 ARG A C 1
ATOM 623 O O . ARG A 1 91 ? -23.716 -1.204 8.755 1.00 51.34 91 ARG A O 1
ATOM 630 N N . GLU A 1 92 ? -21.870 -1.103 7.504 1.00 47.47 92 GLU A N 1
ATOM 631 C CA . GLU A 1 92 ? -21.807 -2.556 7.339 1.00 47.47 92 GLU A CA 1
ATOM 632 C C . GLU A 1 92 ? -20.896 -3.179 8.382 1.00 47.47 92 GLU A C 1
ATOM 634 O O . GLU A 1 92 ? -19.696 -2.919 8.356 1.00 47.47 92 GLU A O 1
ATOM 639 N N . TYR A 1 93 ? -21.508 -3.971 9.279 1.00 49.50 93 TYR A N 1
ATOM 640 C CA . TYR A 1 93 ? -20.958 -5.041 10.130 1.00 49.50 93 TYR A CA 1
ATOM 641 C C . TYR A 1 93 ? -19.443 -5.263 10.015 1.00 49.50 93 TYR A C 1
ATOM 643 O O . TYR A 1 93 ? -18.967 -6.333 9.632 1.00 49.50 93 TYR A O 1
ATOM 651 N N . SER A 1 94 ? -18.670 -4.241 10.364 1.00 50.50 94 SER A N 1
ATOM 652 C CA . SER A 1 94 ? -17.227 -4.313 10.338 1.00 50.50 94 SER A CA 1
ATOM 653 C C . SER A 1 94 ? -16.840 -4.918 11.666 1.00 50.50 94 SER A C 1
ATOM 655 O O . SER A 1 94 ? -16.998 -4.311 12.719 1.00 50.50 94 SER A O 1
ATOM 657 N N . THR A 1 95 ? -16.334 -6.144 11.617 1.00 53.44 95 THR A N 1
ATOM 658 C CA . THR A 1 95 ? -15.657 -6.764 12.759 1.00 53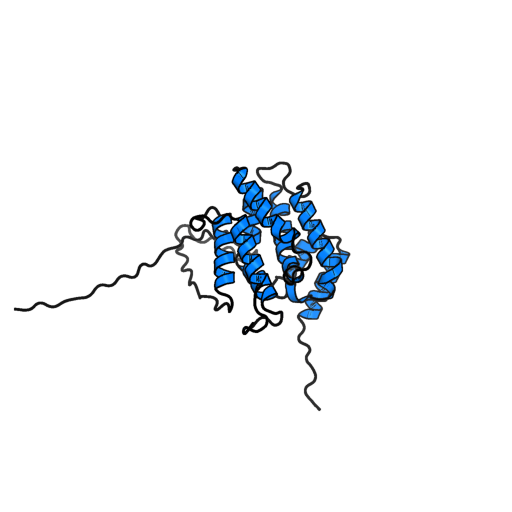.44 95 THR A CA 1
ATOM 659 C C . THR A 1 95 ? -14.368 -6.026 13.118 1.00 53.44 95 THR A C 1
ATOM 661 O O . THR A 1 95 ? -13.789 -6.298 14.164 1.00 53.44 95 THR A O 1
ATOM 664 N N . SER A 1 96 ? -13.906 -5.111 12.255 1.00 59.16 96 SER A N 1
ATOM 665 C CA . SER A 1 96 ? -12.809 -4.207 12.570 1.00 59.16 96 SER A CA 1
ATOM 666 C C . SER A 1 96 ? -13.305 -3.086 13.491 1.00 59.16 96 SER A C 1
ATOM 668 O O . SER A 1 96 ? -14.161 -2.302 13.070 1.00 59.16 96 SER A O 1
ATOM 670 N N . PRO A 1 97 ? -12.737 -2.941 14.702 1.00 61.91 97 PRO A N 1
ATOM 671 C CA . PRO A 1 97 ? -13.069 -1.846 15.617 1.00 61.91 97 PRO A CA 1
ATOM 672 C C . PRO A 1 97 ? -12.680 -0.461 15.065 1.00 61.91 97 PRO A C 1
ATOM 674 O O . PRO A 1 97 ? -12.996 0.556 15.674 1.00 61.91 97 PRO A O 1
ATOM 677 N N . LEU A 1 98 ? -11.996 -0.421 13.917 1.00 69.56 98 LEU A N 1
ATOM 678 C CA . LEU A 1 98 ? -11.420 0.765 13.284 1.00 69.56 98 LEU A CA 1
ATOM 679 C C . LEU A 1 98 ? -12.211 1.253 12.059 1.00 69.56 98 LEU A C 1
ATOM 681 O O . LEU A 1 98 ? -11.860 2.270 11.465 1.00 69.56 98 LEU A O 1
ATOM 685 N N . GLY A 1 99 ? -13.263 0.528 11.669 1.00 78.12 99 GLY A N 1
ATOM 686 C CA . GLY A 1 99 ? -14.112 0.866 10.529 1.00 78.12 99 GLY A CA 1
ATOM 687 C C . GLY A 1 99 ? -13.695 0.221 9.196 1.00 78.12 99 GLY A C 1
ATOM 688 O O . GLY A 1 99 ? -12.676 -0.473 9.097 1.00 78.12 99 GLY A O 1
ATOM 689 N N . PRO A 1 100 ? -14.506 0.423 8.144 1.00 82.25 100 PRO A N 1
ATOM 690 C CA . PRO A 1 100 ? -14.400 -0.331 6.896 1.00 82.25 100 PRO A CA 1
ATOM 691 C C . PRO A 1 100 ? -13.193 0.073 6.037 1.00 82.25 100 PRO A C 1
ATOM 693 O O . PRO A 1 100 ? -12.556 -0.797 5.443 1.00 82.25 100 PRO A O 1
ATOM 696 N N . ALA A 1 101 ? -12.819 1.358 6.003 1.00 85.88 101 ALA A N 1
ATOM 697 C CA . ALA A 1 101 ? -11.631 1.830 5.281 1.00 85.88 101 ALA A CA 1
ATOM 698 C C . ALA A 1 101 ? -10.343 1.190 5.832 1.00 85.88 101 ALA A C 1
ATOM 700 O O . ALA A 1 101 ? -9.509 0.700 5.068 1.00 85.88 101 ALA A O 1
ATOM 701 N N . ALA A 1 102 ? -10.228 1.104 7.162 1.00 85.88 102 ALA A N 1
ATOM 702 C CA . ALA A 1 102 ? -9.134 0.409 7.836 1.00 85.88 102 ALA A CA 1
ATOM 703 C C . ALA A 1 102 ? -9.088 -1.077 7.449 1.00 85.88 102 ALA A C 1
ATOM 705 O O . ALA A 1 102 ? -8.026 -1.605 7.119 1.00 85.88 102 ALA A O 1
ATOM 706 N N . ALA A 1 103 ? -10.248 -1.744 7.429 1.00 85.88 103 ALA A N 1
ATOM 707 C CA . ALA A 1 103 ? -10.352 -3.153 7.061 1.00 85.88 103 ALA A CA 1
ATOM 708 C C . ALA A 1 103 ? -9.930 -3.417 5.604 1.00 85.88 103 ALA A C 1
ATOM 710 O O . ALA A 1 103 ? -9.249 -4.409 5.337 1.00 85.88 103 ALA A O 1
ATOM 711 N N . HIS A 1 104 ? -10.272 -2.522 4.671 1.00 89.62 104 HIS A N 1
ATOM 712 C CA . HIS A 1 104 ? -9.815 -2.617 3.283 1.00 89.62 104 HIS A CA 1
ATOM 713 C C . HIS A 1 104 ? -8.291 -2.518 3.214 1.00 89.62 104 HIS A C 1
ATOM 715 O O . HIS A 1 104 ? -7.641 -3.412 2.676 1.00 89.62 104 HIS A O 1
ATOM 721 N N . VAL A 1 105 ? -7.694 -1.483 3.808 1.00 89.81 105 VAL A N 1
ATOM 722 C CA . VAL A 1 105 ? -6.234 -1.310 3.771 1.00 89.81 105 VAL A CA 1
ATOM 723 C C . VAL A 1 105 ? -5.500 -2.482 4.438 1.00 89.81 105 VAL A C 1
ATOM 725 O O . VAL A 1 105 ? -4.490 -2.951 3.910 1.00 89.81 105 VAL A O 1
ATOM 728 N N . ALA A 1 106 ? -6.040 -3.034 5.528 1.00 88.00 106 ALA A N 1
ATOM 729 C CA . ALA A 1 106 ? -5.513 -4.248 6.151 1.00 88.00 106 ALA A CA 1
ATOM 730 C C . ALA A 1 106 ? -5.571 -5.463 5.207 1.00 88.00 106 ALA A C 1
ATOM 732 O O . ALA A 1 106 ? -4.617 -6.239 5.130 1.00 88.00 106 ALA A O 1
ATOM 733 N N . ILE A 1 107 ? -6.655 -5.624 4.439 1.00 90.12 107 ILE A N 1
ATOM 734 C CA . ILE A 1 107 ? -6.757 -6.653 3.393 1.00 90.12 107 ILE A CA 1
ATOM 735 C C . ILE A 1 107 ? -5.688 -6.447 2.314 1.00 90.12 107 ILE A C 1
ATOM 737 O O . ILE A 1 107 ? -5.030 -7.413 1.924 1.00 90.12 107 ILE A O 1
ATOM 741 N N . PHE A 1 108 ? -5.461 -5.206 1.878 1.00 92.00 108 PHE A N 1
ATOM 742 C CA . PHE A 1 108 ? -4.430 -4.895 0.887 1.00 92.00 108 PHE A CA 1
ATOM 743 C C . PHE A 1 108 ? -3.044 -5.337 1.355 1.00 92.00 108 PHE A C 1
ATOM 745 O O . PHE A 1 108 ? -2.345 -6.043 0.632 1.00 92.00 108 PHE A O 1
ATOM 752 N N . LEU A 1 109 ? -2.679 -5.005 2.595 1.00 89.81 109 LEU A N 1
ATOM 753 C CA . LEU A 1 109 ? -1.428 -5.449 3.216 1.00 89.81 109 LEU A CA 1
ATOM 754 C C . LEU A 1 109 ? -1.329 -6.976 3.267 1.00 89.81 109 LEU A C 1
ATOM 756 O O . LEU A 1 109 ? -0.344 -7.554 2.811 1.00 89.81 109 LEU A O 1
ATOM 760 N N . ARG A 1 110 ? -2.375 -7.644 3.766 1.00 88.44 110 ARG A N 1
ATOM 761 C CA . ARG A 1 110 ? -2.409 -9.106 3.934 1.00 88.44 110 ARG A CA 1
ATOM 762 C C . ARG A 1 110 ? -2.369 -9.878 2.618 1.00 88.44 110 ARG A C 1
ATOM 764 O O . ARG A 1 110 ? -1.924 -11.022 2.613 1.00 88.44 110 ARG A O 1
ATOM 771 N N . SER A 1 111 ? -2.820 -9.276 1.520 1.00 88.56 111 SER A N 1
ATOM 772 C CA . SER A 1 111 ? -2.742 -9.879 0.185 1.00 88.56 111 SER A CA 1
ATOM 773 C C . SER A 1 111 ? -1.310 -9.959 -0.366 1.00 88.56 111 SER A C 1
ATOM 775 O O . SER A 1 111 ? -1.067 -10.669 -1.338 1.00 88.56 111 SER A O 1
ATOM 777 N N . GLY A 1 112 ? -0.359 -9.220 0.222 1.00 88.38 112 GLY A N 1
ATOM 778 C CA . GLY A 1 112 ? 0.999 -9.079 -0.307 1.00 88.38 112 GLY A CA 1
ATOM 779 C C . GLY A 1 112 ? 1.106 -8.153 -1.527 1.00 88.38 112 GLY A C 1
ATOM 780 O O . GLY A 1 112 ? 2.193 -8.013 -2.089 1.00 88.38 112 GLY A O 1
ATOM 781 N N . ALA A 1 113 ? 0.015 -7.491 -1.929 1.00 91.81 113 ALA A N 1
ATOM 782 C CA . ALA A 1 113 ? -0.008 -6.560 -3.055 1.00 91.81 113 ALA A CA 1
ATOM 783 C C . ALA A 1 113 ? 1.046 -5.434 -2.972 1.00 91.81 113 ALA A C 1
ATOM 785 O O . ALA A 1 113 ? 1.724 -5.218 -3.977 1.00 91.81 113 ALA A O 1
ATOM 786 N N . PRO A 1 114 ? 1.273 -4.747 -1.829 1.00 92.50 114 PRO A N 1
ATOM 787 C CA . PRO A 1 114 ? 2.286 -3.690 -1.764 1.00 92.50 114 PRO A CA 1
ATOM 788 C C . PRO A 1 114 ? 3.702 -4.207 -2.049 1.00 92.50 114 PRO A C 1
ATOM 790 O O . PRO A 1 114 ? 4.433 -3.611 -2.841 1.00 92.50 114 PRO A O 1
ATOM 793 N N . GLY A 1 115 ? 4.075 -5.348 -1.462 1.00 90.06 115 GLY A N 1
ATOM 794 C CA . GLY A 1 115 ? 5.375 -5.971 -1.706 1.00 90.06 115 GLY A CA 1
ATOM 795 C C . GLY A 1 115 ? 5.536 -6.425 -3.159 1.00 90.06 115 GLY A C 1
ATOM 796 O O . GLY A 1 115 ? 6.585 -6.209 -3.770 1.00 90.06 115 GLY A O 1
ATOM 797 N N . ALA A 1 116 ? 4.479 -6.988 -3.755 1.00 90.50 116 ALA A N 1
ATOM 798 C CA . ALA A 1 116 ? 4.471 -7.378 -5.162 1.00 90.50 116 ALA A CA 1
ATOM 799 C C . ALA A 1 116 ? 4.618 -6.166 -6.103 1.00 90.50 116 ALA A C 1
ATOM 801 O O . ALA A 1 116 ? 5.407 -6.227 -7.045 1.00 90.50 116 ALA A O 1
ATOM 802 N N . LEU A 1 117 ? 3.940 -5.048 -5.816 1.00 93.00 117 LEU A N 1
ATOM 803 C CA . LEU A 1 117 ? 4.079 -3.780 -6.545 1.00 93.00 117 LEU A CA 1
ATOM 804 C C . LEU A 1 117 ? 5.509 -3.235 -6.471 1.00 93.00 117 LEU A C 1
ATOM 806 O O . LEU A 1 117 ? 6.099 -2.890 -7.497 1.00 93.00 117 LEU A O 1
ATOM 810 N N . GLY A 1 118 ? 6.088 -3.198 -5.267 1.00 91.12 118 GLY A N 1
ATOM 811 C CA . GLY A 1 118 ? 7.476 -2.784 -5.064 1.00 91.12 118 GLY A CA 1
ATOM 812 C C . GLY A 1 118 ? 8.457 -3.678 -5.827 1.00 91.12 118 GLY A C 1
ATOM 813 O O . GLY A 1 118 ? 9.385 -3.184 -6.468 1.00 91.12 118 GLY A O 1
ATOM 814 N N . HIS A 1 119 ? 8.221 -4.993 -5.833 1.00 88.69 119 HIS A N 1
ATOM 815 C CA . HIS A 1 119 ? 9.023 -5.942 -6.603 1.00 88.69 119 HIS A CA 1
ATOM 816 C C . HIS A 1 119 ? 8.895 -5.708 -8.114 1.00 88.69 119 HIS A C 1
ATOM 818 O O . HIS A 1 119 ? 9.905 -5.678 -8.817 1.00 88.69 119 HIS A O 1
ATOM 824 N N . LEU A 1 120 ? 7.679 -5.501 -8.622 1.00 89.88 120 LEU A N 1
ATOM 825 C CA . LEU A 1 120 ? 7.454 -5.231 -10.039 1.00 89.88 120 LEU A CA 1
ATOM 826 C C . LEU A 1 120 ? 8.171 -3.949 -10.482 1.00 89.88 120 LEU A C 1
ATOM 828 O O . LEU A 1 120 ? 8.844 -3.945 -11.513 1.00 89.88 120 LEU A O 1
ATOM 832 N N . TYR A 1 121 ? 8.090 -2.886 -9.679 1.00 90.75 121 TYR A N 1
ATOM 833 C CA . TYR A 1 121 ? 8.796 -1.629 -9.931 1.00 90.75 121 TYR A CA 1
ATOM 834 C C . TYR A 1 121 ? 10.325 -1.805 -9.979 1.00 90.75 121 TYR A C 1
ATOM 836 O O . TYR A 1 121 ? 10.999 -1.234 -10.836 1.00 90.75 121 TYR A O 1
ATOM 844 N N . LEU A 1 122 ? 10.891 -2.609 -9.080 1.00 87.25 122 LEU A N 1
ATOM 845 C CA . LEU A 1 122 ? 12.340 -2.783 -8.974 1.00 87.25 122 LEU A CA 1
ATOM 846 C C . LEU A 1 122 ? 12.940 -3.721 -10.023 1.00 87.25 122 LEU A C 1
ATOM 848 O O . LEU A 1 122 ? 14.034 -3.464 -10.526 1.00 87.25 122 LEU A O 1
ATOM 852 N N . TYR A 1 123 ? 12.259 -4.830 -10.307 1.00 84.19 123 TYR A N 1
ATOM 853 C CA . TYR A 1 123 ? 12.843 -5.956 -11.039 1.00 84.19 123 TYR A CA 1
ATOM 854 C C . TYR A 1 123 ? 12.294 -6.118 -12.460 1.00 84.19 123 TYR A C 1
ATOM 856 O O . TYR A 1 123 ? 12.850 -6.904 -13.231 1.00 84.19 123 TYR A O 1
ATOM 864 N N . SER A 1 124 ? 11.248 -5.377 -12.846 1.00 84.75 124 SER A N 1
ATOM 865 C CA . SER A 1 124 ? 10.782 -5.379 -14.234 1.00 84.75 124 SER A CA 1
ATOM 866 C C . SER A 1 124 ? 11.839 -4.781 -15.164 1.00 84.75 124 SER A C 1
ATOM 868 O O . SER A 1 124 ? 12.239 -3.625 -15.026 1.00 84.75 124 SER A O 1
ATOM 870 N N . GLN A 1 125 ? 12.237 -5.559 -16.170 1.00 81.50 125 GLN A N 1
ATOM 871 C CA . GLN A 1 125 ? 13.081 -5.092 -17.276 1.00 81.50 125 GLN A CA 1
ATOM 872 C C . GLN A 1 125 ? 12.267 -4.366 -18.360 1.00 81.50 125 GLN A C 1
ATOM 874 O O . GLN A 1 125 ? 12.836 -3.740 -19.252 1.00 81.50 125 GLN A O 1
ATOM 879 N N . HIS A 1 126 ? 10.935 -4.453 -18.297 1.00 84.06 126 HIS A N 1
ATOM 880 C CA . HIS A 1 126 ? 10.034 -3.833 -19.257 1.00 84.06 126 HIS A CA 1
ATOM 881 C C . HIS A 1 126 ? 9.573 -2.465 -18.739 1.00 84.06 126 HIS A C 1
ATOM 883 O O . HIS A 1 126 ? 8.805 -2.375 -17.775 1.00 84.06 126 HIS A O 1
ATOM 889 N N . GLU A 1 127 ? 10.047 -1.403 -19.393 1.00 86.19 127 GLU A N 1
ATOM 890 C CA . GLU A 1 127 ? 9.782 -0.002 -19.031 1.00 86.19 127 GLU A CA 1
ATOM 891 C C . GLU A 1 127 ? 8.287 0.331 -18.883 1.00 86.19 127 GLU A C 1
ATOM 893 O O . GLU A 1 127 ? 7.914 0.867 -17.841 1.00 86.19 127 GLU A O 1
ATOM 898 N N . PRO A 1 128 ? 7.391 -0.033 -19.826 1.00 88.12 128 PRO A N 1
ATOM 899 C CA . PRO A 1 128 ? 5.958 0.229 -19.668 1.00 88.12 128 PRO A CA 1
ATOM 900 C C . PRO A 1 128 ? 5.355 -0.390 -18.404 1.00 88.12 128 PRO A C 1
ATOM 902 O O . PRO A 1 128 ? 4.589 0.267 -17.705 1.00 88.12 128 PRO A O 1
ATOM 905 N N . THR A 1 129 ? 5.744 -1.624 -18.079 1.00 87.88 129 THR A N 1
ATOM 906 C CA . THR A 1 129 ? 5.265 -2.342 -16.888 1.00 87.88 129 THR A CA 1
ATOM 907 C C . THR A 1 129 ? 5.806 -1.704 -15.613 1.00 87.88 129 THR A C 1
ATOM 909 O O . THR A 1 129 ? 5.086 -1.559 -14.627 1.00 87.88 129 THR A O 1
ATOM 912 N N . ARG A 1 130 ? 7.066 -1.256 -15.638 1.00 89.69 130 ARG A N 1
ATOM 913 C CA . ARG A 1 130 ? 7.663 -0.524 -14.520 1.00 89.69 130 ARG A CA 1
ATOM 914 C C . ARG A 1 130 ? 6.971 0.818 -14.289 1.00 89.69 130 ARG A C 1
ATOM 916 O O . ARG A 1 130 ? 6.633 1.135 -13.155 1.00 89.69 130 ARG A O 1
ATOM 923 N N . ALA A 1 131 ? 6.743 1.589 -15.351 1.00 90.56 131 ALA A N 1
ATOM 924 C CA . ALA A 1 131 ? 6.052 2.875 -15.286 1.00 90.56 131 ALA A CA 1
ATOM 925 C C . ALA A 1 131 ? 4.598 2.721 -14.814 1.00 90.56 131 ALA A C 1
ATOM 927 O O . ALA A 1 131 ? 4.040 3.615 -14.184 1.00 90.56 131 ALA A O 1
ATOM 928 N N . GLU A 1 132 ? 3.966 1.591 -15.118 1.00 91.88 132 GLU A N 1
ATOM 929 C CA . GLU A 1 132 ? 2.643 1.253 -14.607 1.00 91.88 132 GLU A CA 1
ATOM 930 C C . GLU A 1 132 ? 2.658 0.927 -13.110 1.00 91.88 132 GLU A C 1
ATOM 932 O O . GLU A 1 132 ? 1.836 1.469 -12.375 1.00 91.88 132 GLU A O 1
ATOM 937 N N . ALA A 1 133 ? 3.632 0.138 -12.643 1.00 92.38 133 ALA A N 1
ATOM 938 C CA . ALA A 1 133 ? 3.844 -0.101 -11.216 1.00 92.38 133 ALA A CA 1
ATOM 939 C C . ALA A 1 133 ? 4.150 1.203 -10.462 1.00 92.38 133 ALA A C 1
ATOM 941 O O . ALA A 1 133 ? 3.588 1.444 -9.399 1.00 92.38 133 ALA A O 1
ATOM 942 N N . GLU A 1 134 ? 4.980 2.084 -11.030 1.00 94.31 134 GLU A N 1
ATOM 943 C CA . GLU A 1 134 ? 5.250 3.404 -10.454 1.00 94.31 134 GLU A CA 1
ATOM 944 C C . GLU A 1 134 ? 3.969 4.238 -10.334 1.00 94.31 134 GLU A C 1
ATOM 946 O O . GLU A 1 134 ? 3.698 4.781 -9.264 1.00 94.31 134 GLU A O 1
ATOM 951 N N . ARG A 1 135 ? 3.156 4.326 -11.398 1.00 95.06 135 ARG A N 1
ATOM 952 C CA . ARG A 1 135 ? 1.870 5.047 -11.360 1.00 95.06 135 ARG A CA 1
ATOM 953 C C . ARG A 1 135 ? 0.937 4.483 -10.289 1.00 95.06 135 ARG A C 1
ATOM 955 O O . ARG A 1 135 ? 0.419 5.259 -9.489 1.00 95.06 135 ARG A O 1
ATOM 962 N N . ALA A 1 136 ? 0.818 3.159 -10.219 1.00 95.00 136 ALA A N 1
ATOM 963 C CA . ALA A 1 136 ? 0.014 2.473 -9.215 1.00 95.00 136 ALA A CA 1
ATOM 964 C C . ALA A 1 136 ? 0.497 2.783 -7.784 1.00 95.00 136 ALA A C 1
ATOM 966 O O . ALA A 1 136 ? -0.305 3.128 -6.922 1.00 95.00 136 ALA A O 1
ATOM 967 N N . ILE A 1 137 ? 1.811 2.751 -7.533 1.00 95.31 137 ILE A N 1
ATOM 968 C CA . ILE A 1 137 ? 2.397 3.111 -6.230 1.00 95.31 137 ILE A CA 1
ATOM 969 C C . ILE 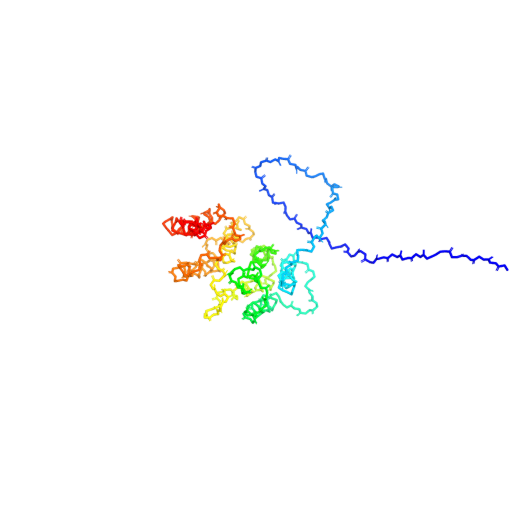A 1 137 ? 2.131 4.585 -5.895 1.00 95.31 137 ILE A C 1
ATOM 971 O O . ILE A 1 137 ? 1.769 4.913 -4.764 1.00 95.31 137 ILE A O 1
ATOM 975 N N . ARG A 1 138 ? 2.263 5.489 -6.873 1.00 95.62 138 ARG A N 1
ATOM 976 C CA . ARG A 1 138 ? 2.031 6.928 -6.675 1.00 95.62 138 ARG A CA 1
ATOM 977 C C . ARG A 1 138 ? 0.586 7.258 -6.292 1.00 95.62 138 ARG A C 1
ATOM 979 O O . ARG A 1 138 ? 0.375 8.305 -5.686 1.00 95.62 138 ARG A O 1
ATOM 986 N N . ARG A 1 139 ? -0.393 6.377 -6.535 1.00 95.00 139 ARG A N 1
ATOM 987 C CA . ARG A 1 139 ? -1.775 6.561 -6.047 1.00 95.00 139 ARG A CA 1
ATOM 988 C C . ARG A 1 139 ? -1.843 6.714 -4.529 1.00 95.00 139 ARG A C 1
ATOM 990 O O . ARG A 1 139 ? -2.594 7.556 -4.053 1.00 95.00 139 ARG A O 1
ATOM 997 N N . PHE A 1 140 ? -1.008 5.989 -3.782 1.00 93.06 140 PHE A N 1
ATOM 998 C CA . PHE A 1 140 ? -0.940 6.093 -2.319 1.00 93.06 140 PHE A CA 1
ATOM 999 C C . PHE A 1 140 ? -0.348 7.424 -1.829 1.00 93.06 140 PHE A C 1
ATOM 1001 O O . PHE A 1 140 ? -0.537 7.786 -0.674 1.00 93.06 140 PHE A O 1
ATOM 1008 N N . LEU A 1 141 ? 0.339 8.170 -2.701 1.00 91.31 141 LEU A N 1
ATOM 1009 C CA . LEU A 1 141 ? 0.877 9.502 -2.405 1.00 91.31 141 LEU A CA 1
ATOM 1010 C C . LEU A 1 141 ? -0.126 10.627 -2.684 1.00 91.31 141 LEU A C 1
ATOM 1012 O O . LEU A 1 141 ? 0.146 11.772 -2.353 1.00 91.31 141 LEU A O 1
ATOM 1016 N N . SER A 1 142 ? -1.243 10.329 -3.351 1.00 89.69 142 SER A N 1
ATOM 1017 C CA . SER A 1 142 ? -2.250 11.309 -3.785 1.00 89.69 142 SER A CA 1
ATOM 1018 C C . SER A 1 142 ? -3.578 11.141 -3.039 1.00 89.69 142 SER A C 1
ATOM 1020 O O . SER A 1 142 ? -4.641 11.403 -3.595 1.00 89.69 142 SER A O 1
ATOM 1022 N N . LEU A 1 143 ? -3.521 10.664 -1.792 1.00 85.81 143 LEU A N 1
ATOM 1023 C CA . LEU A 1 143 ? -4.690 10.375 -0.952 1.00 85.81 143 LEU A CA 1
ATOM 1024 C C . LEU A 1 143 ? -5.112 11.542 -0.048 1.00 85.81 143 LEU A C 1
ATOM 1026 O O . LEU A 1 143 ? -5.988 11.355 0.797 1.00 85.81 143 LEU A O 1
ATOM 1030 N N . ASP A 1 144 ? -4.512 12.719 -0.218 1.00 81.31 144 ASP A N 1
ATOM 1031 C CA . ASP A 1 144 ? -4.722 13.884 0.641 1.00 81.31 144 ASP A CA 1
ATOM 1032 C C . ASP A 1 144 ? -6.213 14.194 0.855 1.00 81.31 144 ASP A C 1
ATOM 1034 O O . ASP A 1 144 ? -6.965 14.464 -0.084 1.00 81.31 144 ASP A O 1
ATOM 1038 N N . GLY A 1 145 ? -6.642 14.170 2.118 1.00 78.19 145 GLY A N 1
ATOM 1039 C CA . GLY A 1 145 ? -8.012 14.495 2.521 1.00 78.19 145 GLY A CA 1
ATOM 1040 C C . GLY A 1 145 ? -9.016 13.348 2.388 1.00 78.19 145 GLY A C 1
ATOM 1041 O O . GLY A 1 145 ? -10.199 13.553 2.661 1.00 78.19 145 GLY A O 1
ATOM 1042 N N . THR A 1 146 ? -8.577 12.146 2.008 1.00 84.25 146 THR A N 1
ATOM 1043 C CA . THR A 1 146 ? -9.425 10.945 2.024 1.00 84.25 146 THR A CA 1
ATOM 1044 C C . THR A 1 146 ? -9.464 10.306 3.415 1.00 84.25 146 THR A C 1
ATOM 1046 O O . THR A 1 146 ? -8.517 10.399 4.194 1.00 84.25 146 THR A O 1
ATOM 1049 N N . ASN A 1 147 ? -10.550 9.594 3.721 1.00 82.50 147 ASN A N 1
ATOM 1050 C CA . ASN A 1 147 ? -10.670 8.781 4.939 1.00 82.50 147 ASN A CA 1
ATOM 1051 C C . ASN A 1 147 ? -9.714 7.572 4.953 1.00 82.50 147 ASN A C 1
ATOM 1053 O O . ASN A 1 147 ? -9.483 6.992 6.009 1.00 82.50 147 ASN A O 1
ATOM 1057 N N . VAL A 1 148 ? -9.162 7.190 3.797 1.00 86.19 148 VAL A N 1
ATOM 1058 C CA . VAL A 1 148 ? -8.220 6.071 3.640 1.00 86.19 148 VAL A CA 1
ATOM 1059 C C . VAL A 1 148 ? -6.785 6.485 3.966 1.00 86.19 148 VAL A C 1
ATOM 1061 O O . VAL A 1 148 ? -6.022 5.665 4.470 1.00 86.19 148 VAL A O 1
ATOM 1064 N N . GLU A 1 149 ? -6.427 7.753 3.735 1.00 88.12 149 GLU A N 1
ATOM 1065 C CA . GLU A 1 149 ? -5.080 8.314 3.924 1.00 88.12 149 GLU A CA 1
ATOM 1066 C C . GLU A 1 149 ? -4.458 7.909 5.274 1.00 88.12 149 GLU A C 1
ATOM 1068 O O . GLU A 1 149 ? -3.328 7.425 5.332 1.00 88.12 149 GLU A O 1
ATOM 1073 N N . GLU A 1 150 ? -5.236 8.001 6.354 1.00 85.75 150 GLU A N 1
ATOM 1074 C CA . GLU A 1 150 ? -4.814 7.713 7.734 1.00 85.75 150 GLU A CA 1
ATOM 1075 C C . GLU A 1 150 ? -4.435 6.250 7.978 1.00 85.75 150 GLU A C 1
ATOM 1077 O O . GLU A 1 150 ? -3.623 5.946 8.855 1.00 85.75 150 GLU A O 1
ATOM 1082 N N . TRP A 1 151 ? -4.988 5.347 7.173 1.00 86.31 151 TRP A N 1
ATOM 1083 C CA . TRP A 1 151 ? -4.785 3.907 7.290 1.00 86.31 151 TRP A CA 1
ATOM 1084 C C . TRP A 1 151 ? -3.640 3.400 6.417 1.00 86.31 151 TRP A C 1
ATOM 1086 O O . TRP A 1 151 ? -3.191 2.275 6.605 1.00 86.31 151 TRP A O 1
ATOM 1096 N N . THR A 1 152 ? -3.128 4.212 5.488 1.00 90.06 152 THR A N 1
ATOM 1097 C CA . THR A 1 152 ? -2.102 3.785 4.519 1.00 90.06 152 THR A CA 1
ATOM 1098 C C . THR A 1 152 ? -0.669 3.802 5.031 1.00 90.06 152 THR A C 1
ATOM 1100 O O . THR A 1 152 ? 0.223 3.318 4.334 1.00 90.06 152 THR A O 1
ATOM 1103 N N . ALA A 1 153 ? -0.419 4.287 6.248 1.00 89.75 153 ALA A N 1
ATOM 1104 C CA . ALA A 1 153 ? 0.934 4.347 6.799 1.00 89.75 153 ALA A CA 1
ATOM 1105 C C . ALA A 1 153 ? 1.691 2.996 6.744 1.00 89.75 153 ALA A C 1
ATOM 1107 O O . ALA A 1 153 ? 2.846 2.997 6.309 1.00 89.75 153 ALA A O 1
ATOM 1108 N N . PRO A 1 154 ? 1.083 1.833 7.060 1.00 88.75 154 PRO A N 1
ATOM 1109 C CA . PRO A 1 154 ? 1.775 0.556 6.921 1.00 88.75 154 PRO A CA 1
ATOM 1110 C C . PRO A 1 154 ? 1.977 0.127 5.459 1.00 88.75 154 PRO A C 1
ATOM 1112 O O . PRO A 1 154 ? 2.964 -0.537 5.159 1.00 88.75 154 PRO A O 1
ATOM 1115 N N . VAL A 1 155 ? 1.103 0.539 4.529 1.00 93.12 155 VAL A N 1
ATOM 1116 C CA . VAL A 1 155 ? 1.286 0.281 3.084 1.00 93.12 155 VAL A CA 1
ATOM 1117 C C . VAL A 1 155 ? 2.503 1.035 2.565 1.00 93.12 155 VAL A C 1
ATOM 1119 O O . VAL A 1 155 ? 3.347 0.461 1.879 1.00 93.12 155 VAL A O 1
ATOM 1122 N N . LEU A 1 156 ? 2.631 2.312 2.931 1.00 93.12 156 LEU A N 1
ATOM 1123 C CA . LEU A 1 156 ? 3.795 3.123 2.581 1.00 93.12 156 LEU A CA 1
ATOM 1124 C C . LEU A 1 156 ? 5.078 2.572 3.209 1.00 93.12 156 LEU A C 1
ATOM 1126 O O . LEU A 1 156 ? 6.120 2.595 2.557 1.00 93.12 156 LEU A O 1
ATOM 1130 N N . LEU A 1 157 ? 5.005 2.059 4.443 1.00 90.94 157 LEU A N 1
ATOM 1131 C CA . LEU A 1 157 ? 6.131 1.394 5.096 1.00 90.94 157 LEU A CA 1
ATOM 1132 C C . LEU A 1 157 ? 6.566 0.140 4.322 1.00 90.94 157 LEU A C 1
ATOM 1134 O O . LEU A 1 157 ? 7.738 0.037 3.977 1.00 90.94 157 LEU A O 1
ATOM 1138 N N . GLU A 1 158 ? 5.634 -0.751 3.972 1.00 91.56 158 GLU A N 1
ATOM 1139 C CA . GLU A 1 158 ? 5.908 -1.967 3.186 1.00 91.56 158 GLU A CA 1
ATOM 1140 C C . GLU A 1 158 ? 6.528 -1.640 1.817 1.00 91.56 158 GLU A C 1
ATOM 1142 O O . GLU A 1 158 ? 7.493 -2.278 1.388 1.00 91.56 158 GLU A O 1
ATOM 1147 N N . LEU A 1 159 ? 6.030 -0.599 1.142 1.00 92.19 159 LEU A N 1
ATOM 1148 C CA . LEU A 1 159 ? 6.582 -0.115 -0.126 1.00 92.19 159 LEU A CA 1
ATOM 1149 C C . LEU A 1 159 ? 7.998 0.451 0.043 1.00 92.19 159 LEU A C 1
ATOM 1151 O O . LEU A 1 159 ? 8.887 0.130 -0.748 1.00 92.19 159 LEU A O 1
ATOM 1155 N N . CYS A 1 160 ? 8.233 1.253 1.087 1.00 90.88 160 CYS A N 1
ATOM 1156 C CA . CYS A 1 160 ? 9.564 1.766 1.410 1.00 90.88 160 CYS A CA 1
ATOM 1157 C C . CYS A 1 160 ? 10.543 0.621 1.675 1.00 90.88 160 CYS A C 1
ATOM 1159 O O . CYS A 1 160 ? 11.637 0.614 1.113 1.00 90.88 160 CYS A O 1
ATOM 1161 N N . SER A 1 161 ? 10.150 -0.359 2.488 1.00 87.69 161 SER A N 1
ATOM 1162 C CA . SER A 1 161 ? 10.957 -1.534 2.817 1.00 87.69 161 SER A CA 1
ATOM 1163 C C . SER A 1 161 ? 11.254 -2.387 1.587 1.00 87.69 161 SER A C 1
ATOM 1165 O O . SER A 1 161 ? 12.399 -2.803 1.389 1.00 87.69 161 SER A O 1
ATOM 1167 N N . SER A 1 162 ? 10.261 -2.587 0.719 1.00 88.00 162 SER A N 1
ATOM 1168 C CA . SER A 1 162 ? 10.413 -3.323 -0.538 1.00 88.00 162 SER A CA 1
ATOM 1169 C C . SER A 1 162 ? 11.415 -2.646 -1.472 1.00 88.00 162 SER A C 1
ATOM 1171 O O . SER A 1 162 ? 12.313 -3.307 -1.995 1.00 88.00 162 SER A O 1
ATOM 1173 N N . ILE A 1 163 ? 11.312 -1.322 -1.641 1.00 86.25 163 ILE A N 1
ATOM 1174 C CA . ILE A 1 163 ? 12.200 -0.552 -2.524 1.00 86.25 163 ILE A CA 1
ATOM 1175 C C . ILE A 1 163 ? 13.613 -0.442 -1.937 1.00 86.25 163 ILE A C 1
ATOM 1177 O O . ILE A 1 163 ? 14.594 -0.664 -2.648 1.00 86.25 163 ILE A O 1
ATOM 1181 N N . ALA A 1 164 ? 13.733 -0.176 -0.633 1.00 83.12 164 ALA A N 1
ATOM 1182 C CA . ALA A 1 164 ? 15.017 -0.086 0.062 1.00 83.12 164 ALA A CA 1
ATOM 1183 C C . ALA A 1 164 ? 15.803 -1.405 0.011 1.00 83.12 164 ALA A C 1
ATOM 1185 O O . ALA A 1 164 ? 17.023 -1.390 -0.152 1.00 83.12 164 ALA A O 1
ATOM 1186 N N . SER A 1 165 ? 15.108 -2.543 0.104 1.00 76.12 165 SER A N 1
ATOM 1187 C CA . SER A 1 165 ? 15.721 -3.878 0.052 1.00 76.12 165 SER A CA 1
ATOM 1188 C C . SER A 1 165 ? 16.159 -4.288 -1.361 1.00 76.12 165 SER A C 1
ATOM 1190 O O . SER A 1 165 ? 16.959 -5.208 -1.515 1.00 76.12 165 SER A O 1
ATOM 1192 N N . GLY A 1 166 ? 15.670 -3.612 -2.405 1.00 66.12 166 GLY A N 1
ATOM 1193 C CA . GLY A 1 166 ? 16.000 -3.906 -3.803 1.00 66.12 166 GLY A CA 1
ATOM 1194 C C . GLY A 1 166 ? 17.317 -3.325 -4.314 1.00 66.12 166 GLY A C 1
ATOM 1195 O O . GLY A 1 166 ? 17.659 -3.552 -5.474 1.00 66.12 166 GLY A O 1
ATOM 1196 N N . GLY A 1 167 ? 18.072 -2.600 -3.481 1.00 54.62 167 GLY A N 1
ATOM 1197 C CA . GLY A 1 167 ? 19.282 -1.876 -3.897 1.00 54.62 167 GLY A CA 1
ATOM 1198 C C . GLY A 1 167 ? 20.489 -2.730 -4.309 1.00 54.62 167 GLY A C 1
ATOM 1199 O O . GLY A 1 167 ? 21.526 -2.183 -4.667 1.00 54.62 167 GLY A O 1
ATOM 1200 N N . GLY A 1 168 ? 20.368 -4.061 -4.287 1.00 49.50 168 GLY A N 1
ATOM 1201 C CA . GLY A 1 168 ? 21.367 -4.993 -4.830 1.00 49.50 168 GLY A CA 1
ATOM 1202 C C . GLY A 1 168 ? 21.026 -5.570 -6.213 1.00 49.50 168 GLY A C 1
ATOM 1203 O O . GLY A 1 168 ? 21.748 -6.441 -6.694 1.00 49.50 168 GLY A O 1
ATOM 1204 N N . GLY A 1 169 ? 19.906 -5.157 -6.819 1.00 53.12 169 GLY A N 1
ATOM 1205 C CA . GLY A 1 169 ? 19.378 -5.704 -8.074 1.00 53.12 169 GLY A CA 1
ATOM 1206 C C . GLY A 1 169 ? 19.803 -4.960 -9.349 1.00 53.12 169 GLY A C 1
ATOM 1207 O O . GLY A 1 169 ? 20.661 -4.085 -9.338 1.00 53.12 169 GLY A O 1
ATOM 1208 N N . ALA A 1 170 ? 19.156 -5.300 -10.471 1.00 53.09 170 ALA A N 1
ATOM 1209 C CA . ALA A 1 170 ? 19.477 -4.888 -11.848 1.00 53.09 170 ALA A CA 1
ATOM 1210 C C . ALA A 1 170 ? 19.486 -3.368 -12.144 1.00 53.09 170 ALA A C 1
ATOM 1212 O O . ALA A 1 170 ? 19.761 -2.972 -13.277 1.00 53.09 170 ALA A O 1
ATOM 1213 N N . ARG A 1 171 ? 19.194 -2.510 -11.160 1.00 59.94 171 ARG A N 1
ATOM 1214 C CA . ARG A 1 171 ? 19.168 -1.055 -11.309 1.00 59.94 171 ARG A CA 1
ATOM 1215 C C . ARG A 1 171 ? 20.187 -0.410 -10.356 1.00 59.94 171 ARG A C 1
ATOM 1217 O O . ARG A 1 171 ? 19.964 -0.425 -9.150 1.00 59.94 171 ARG A O 1
ATOM 1224 N N . PRO A 1 172 ? 21.245 0.241 -10.875 1.00 52.09 172 PRO A N 1
ATOM 1225 C CA . PRO A 1 172 ? 22.294 0.875 -10.063 1.00 52.09 172 PRO A CA 1
ATOM 1226 C C . PRO A 1 172 ? 21.813 2.013 -9.148 1.00 52.09 172 PRO A C 1
ATOM 1228 O O . PRO A 1 172 ? 22.552 2.446 -8.275 1.00 52.09 172 PRO A O 1
ATOM 1231 N N . GLN A 1 173 ? 20.603 2.527 -9.391 1.00 55.03 173 GLN A N 1
ATOM 1232 C CA . GLN A 1 173 ? 19.973 3.641 -8.667 1.00 55.03 173 GLN A CA 1
ATOM 1233 C C . GLN A 1 173 ? 18.771 3.193 -7.822 1.00 55.03 173 GLN A C 1
ATOM 1235 O O . GLN A 1 173 ? 18.089 4.031 -7.239 1.00 55.03 173 GLN A O 1
ATOM 1240 N N . ALA A 1 174 ? 18.457 1.893 -7.796 1.00 58.25 174 ALA A N 1
ATOM 1241 C CA . ALA A 1 174 ? 17.426 1.378 -6.906 1.00 58.25 174 ALA A CA 1
ATOM 1242 C C . ALA A 1 174 ? 17.955 1.382 -5.468 1.00 58.25 174 ALA A C 1
ATOM 1244 O O . ALA A 1 174 ? 19.091 0.989 -5.219 1.00 58.25 174 ALA A O 1
ATOM 1245 N N . GLY A 1 175 ? 17.135 1.832 -4.521 1.00 65.44 175 GLY A N 1
ATOM 1246 C CA . GLY A 1 175 ? 17.509 1.948 -3.114 1.00 65.44 175 GLY A CA 1
ATOM 1247 C C . GLY A 1 175 ? 17.271 3.359 -2.588 1.00 65.44 175 GLY A C 1
ATOM 1248 O O . GLY A 1 175 ? 16.263 3.982 -2.906 1.00 65.44 175 GLY A O 1
ATOM 1249 N N . HIS A 1 176 ? 18.193 3.865 -1.769 1.00 68.50 176 HIS A N 1
ATOM 1250 C CA . HIS A 1 176 ? 18.005 5.133 -1.054 1.00 68.50 176 HIS A CA 1
ATOM 1251 C C . HIS A 1 176 ? 18.011 6.382 -1.949 1.00 68.50 176 HIS A C 1
ATOM 1253 O O . HIS A 1 176 ? 17.470 7.407 -1.539 1.00 68.50 176 HIS A O 1
ATOM 1259 N N . ASP A 1 177 ? 18.557 6.274 -3.161 1.00 75.00 177 ASP A N 1
ATOM 1260 C CA . ASP A 1 177 ? 18.620 7.361 -4.146 1.00 75.00 177 ASP A CA 1
ATOM 1261 C C . ASP A 1 177 ? 17.458 7.327 -5.157 1.00 75.00 177 ASP A C 1
ATOM 1263 O O . ASP A 1 177 ? 17.404 8.140 -6.082 1.00 75.00 177 ASP A O 1
ATOM 1267 N N . ASP A 1 178 ? 16.515 6.392 -5.002 1.00 84.81 178 ASP A N 1
ATOM 1268 C CA . ASP A 1 178 ? 15.366 6.293 -5.894 1.00 84.81 178 ASP A CA 1
ATOM 1269 C C . ASP A 1 178 ? 14.341 7.416 -5.603 1.00 84.81 178 ASP A C 1
ATOM 1271 O O . ASP A 1 178 ? 13.949 7.618 -4.447 1.00 84.81 178 ASP A O 1
ATOM 1275 N N . PRO A 1 179 ? 13.865 8.159 -6.623 1.00 88.38 179 PRO A N 1
ATOM 1276 C CA . PRO A 1 179 ? 12.941 9.272 -6.411 1.00 88.38 179 PRO A CA 1
ATOM 1277 C C . PRO A 1 179 ? 11.588 8.821 -5.848 1.00 88.38 179 PRO A C 1
ATOM 1279 O O . PRO A 1 179 ? 11.009 9.530 -5.026 1.00 88.38 179 PRO A O 1
ATOM 1282 N N . LEU A 1 180 ? 11.098 7.635 -6.230 1.00 90.88 180 LEU A N 1
ATOM 1283 C CA . LEU A 1 180 ? 9.854 7.086 -5.692 1.00 90.88 180 LEU A CA 1
ATOM 1284 C C . LEU A 1 180 ? 10.025 6.719 -4.216 1.00 90.88 180 LEU A C 1
ATOM 1286 O O . LEU A 1 180 ? 9.147 7.007 -3.407 1.00 90.88 180 LEU A O 1
ATOM 1290 N N . TYR A 1 181 ? 11.174 6.148 -3.845 1.00 90.12 181 TYR A N 1
ATOM 1291 C CA . TYR A 1 181 ? 11.508 5.889 -2.444 1.00 90.12 181 TYR A CA 1
ATOM 1292 C C . TYR A 1 181 ? 11.563 7.179 -1.614 1.00 90.12 181 TYR A C 1
ATOM 1294 O O . TYR A 1 181 ? 10.997 7.232 -0.521 1.00 90.12 181 TYR A O 1
ATOM 1302 N N . ALA A 1 182 ? 12.195 8.235 -2.133 1.00 89.62 182 ALA A N 1
ATOM 1303 C CA . ALA A 1 182 ? 12.255 9.528 -1.455 1.00 89.62 182 ALA A CA 1
ATOM 1304 C C . ALA A 1 182 ? 10.857 10.141 -1.248 1.00 89.62 182 ALA A C 1
ATOM 1306 O O . ALA A 1 182 ? 10.572 10.673 -0.171 1.00 89.62 182 ALA A O 1
ATOM 1307 N N . ASP A 1 183 ? 9.980 10.036 -2.249 1.00 92.44 183 ASP A N 1
ATOM 1308 C CA . ASP A 1 183 ? 8.594 10.501 -2.167 1.00 92.44 183 ASP A CA 1
ATOM 1309 C C . ASP A 1 183 ? 7.775 9.693 -1.146 1.00 92.44 183 ASP A C 1
ATOM 1311 O O . ASP A 1 183 ? 7.129 10.285 -0.279 1.00 92.44 183 ASP A O 1
ATOM 1315 N N . LEU A 1 184 ? 7.866 8.358 -1.176 1.00 91.75 184 LEU A N 1
ATOM 1316 C CA . LEU A 1 184 ? 7.210 7.462 -0.212 1.00 91.75 184 LEU A CA 1
ATOM 1317 C C . LEU A 1 184 ? 7.665 7.732 1.221 1.00 91.75 184 LEU A C 1
ATOM 1319 O O . LEU A 1 184 ? 6.839 7.878 2.122 1.00 91.75 184 LEU A O 1
ATOM 1323 N N . ARG A 1 185 ? 8.976 7.875 1.434 1.00 90.12 185 ARG A N 1
ATOM 1324 C CA . ARG A 1 185 ? 9.543 8.203 2.743 1.00 90.12 185 ARG A CA 1
ATOM 1325 C C . ARG A 1 185 ? 9.041 9.558 3.243 1.00 90.12 185 ARG A C 1
ATOM 1327 O O . ARG A 1 185 ? 8.755 9.698 4.433 1.00 90.12 185 ARG A O 1
ATOM 1334 N N . ARG A 1 186 ? 8.939 10.561 2.362 1.00 90.25 186 ARG A N 1
ATOM 1335 C CA . ARG A 1 186 ? 8.427 11.895 2.713 1.00 90.25 186 ARG A CA 1
ATOM 1336 C C . ARG A 1 186 ? 6.953 11.836 3.116 1.00 90.25 186 ARG A C 1
ATOM 1338 O O . ARG A 1 186 ? 6.602 12.409 4.144 1.00 90.25 186 ARG A O 1
ATOM 1345 N N . ALA A 1 187 ? 6.124 11.124 2.355 1.00 90.75 187 ALA A N 1
ATOM 1346 C CA . ALA A 1 187 ? 4.706 10.944 2.665 1.00 90.75 187 ALA A CA 1
ATOM 1347 C C . ALA A 1 187 ? 4.498 10.176 3.978 1.00 90.75 187 ALA A C 1
ATOM 1349 O O . ALA A 1 187 ? 3.760 10.632 4.851 1.00 90.75 187 ALA A O 1
ATOM 1350 N N . LEU A 1 188 ? 5.229 9.073 4.177 1.00 89.31 188 LEU A N 1
ATOM 1351 C CA . LEU A 1 188 ? 5.204 8.315 5.428 1.00 89.31 188 LEU A CA 1
ATOM 1352 C C . LEU A 1 188 ? 5.596 9.197 6.620 1.00 89.31 188 LEU A C 1
ATOM 1354 O O . LEU A 1 188 ? 4.916 9.190 7.643 1.00 89.31 188 LEU A O 1
ATOM 1358 N N . ALA A 1 189 ? 6.661 9.994 6.491 1.00 86.44 189 ALA A N 1
ATOM 1359 C CA . ALA A 1 189 ? 7.090 10.903 7.548 1.00 86.44 189 ALA A CA 1
ATOM 1360 C C . ALA A 1 189 ? 6.043 11.985 7.866 1.00 86.44 189 ALA A C 1
ATOM 1362 O O . ALA A 1 189 ? 5.898 12.331 9.035 1.00 86.44 189 ALA A O 1
ATOM 1363 N N . ALA A 1 190 ? 5.325 12.503 6.864 1.00 87.12 190 ALA A N 1
ATOM 1364 C CA . ALA A 1 190 ? 4.259 13.488 7.055 1.00 87.12 190 ALA A CA 1
ATOM 1365 C C . ALA A 1 190 ? 3.039 12.884 7.774 1.00 87.12 190 ALA A C 1
ATOM 1367 O O . ALA A 1 190 ? 2.542 13.457 8.748 1.00 87.12 190 ALA A O 1
ATOM 1368 N N . LEU A 1 191 ? 2.609 11.684 7.370 1.00 86.12 191 LEU A N 1
ATOM 1369 C CA . LEU A 1 191 ? 1.532 10.949 8.045 1.00 86.12 191 LEU A CA 1
ATOM 1370 C C . LEU A 1 191 ? 1.890 10.627 9.501 1.00 86.12 191 LEU A C 1
ATOM 1372 O O . LEU A 1 191 ? 1.077 10.826 10.410 1.00 86.12 191 LEU A O 1
ATOM 1376 N N . LEU A 1 192 ? 3.142 10.220 9.726 1.00 81.62 192 LEU A N 1
ATOM 1377 C CA . LEU A 1 192 ? 3.738 9.991 11.043 1.00 81.62 192 LEU A CA 1
ATOM 1378 C C . LEU A 1 192 ? 4.098 11.274 11.808 1.00 81.62 192 LEU A C 1
ATOM 1380 O O . LEU A 1 192 ? 4.696 11.190 12.876 1.00 81.62 192 LEU A O 1
ATOM 1384 N N . ASP A 1 193 ? 3.752 12.465 11.335 1.00 78.12 193 ASP A N 1
ATOM 1385 C CA . ASP A 1 193 ? 3.898 13.696 12.125 1.00 78.12 193 ASP A CA 1
ATOM 1386 C C . ASP A 1 193 ? 2.530 14.270 12.508 1.00 78.12 193 ASP A C 1
ATOM 1388 O O . ASP A 1 193 ? 2.315 14.691 13.648 1.00 78.12 193 ASP A O 1
ATOM 1392 N N . ILE A 1 194 ? 1.577 14.199 11.573 1.00 72.06 194 ILE A N 1
ATOM 1393 C CA . ILE A 1 194 ? 0.281 14.875 11.666 1.00 72.06 194 ILE A CA 1
ATOM 1394 C C . ILE A 1 194 ? -0.817 13.938 12.187 1.00 72.06 194 ILE A C 1
ATOM 1396 O O . ILE A 1 194 ? -1.530 14.286 13.131 1.00 72.06 194 ILE A O 1
ATOM 1400 N N . LYS A 1 195 ? -0.963 12.752 11.583 1.00 68.50 195 LYS A N 1
ATOM 1401 C CA . LYS A 1 195 ? -2.186 11.939 11.711 1.00 68.50 195 LYS A CA 1
ATOM 1402 C C . LYS A 1 195 ? -2.030 10.710 12.605 1.00 68.50 195 LYS A C 1
ATOM 1404 O O . LYS A 1 195 ? -2.967 10.325 13.297 1.00 68.50 195 LYS A O 1
ATOM 1409 N N . TRP A 1 196 ? -0.829 10.143 12.709 1.00 66.50 196 TRP A N 1
ATOM 1410 C CA . TRP A 1 196 ? -0.613 8.926 13.507 1.00 66.50 196 TRP A CA 1
ATOM 1411 C C . TRP A 1 196 ? -0.881 9.106 15.013 1.00 66.50 196 TRP A C 1
ATOM 1413 O O . TRP A 1 196 ? -1.242 8.156 15.704 1.00 66.50 196 TRP A O 1
ATOM 1423 N N . LYS A 1 197 ? -0.740 10.334 15.540 1.00 63.72 197 LYS A N 1
ATOM 1424 C CA . LYS A 1 197 ? -1.074 10.631 16.940 1.00 63.72 197 LYS A CA 1
ATOM 1425 C C . LYS A 1 197 ? -2.565 10.451 17.229 1.00 63.72 197 LYS A C 1
ATOM 1427 O O . LYS A 1 197 ? -2.920 10.319 18.399 1.00 63.72 197 LYS A O 1
ATOM 1432 N N . GLN A 1 198 ? -3.398 10.501 16.196 1.00 63.44 198 GLN A N 1
ATOM 1433 C CA . GLN A 1 198 ? -4.850 10.451 16.299 1.00 63.44 198 GLN A CA 1
ATOM 1434 C C . GLN A 1 198 ? -5.362 9.016 16.125 1.00 63.44 198 GLN A C 1
ATOM 1436 O O . GLN A 1 198 ? -6.326 8.657 16.787 1.00 63.44 198 GLN A O 1
ATOM 1441 N N . ASN A 1 199 ? -4.668 8.179 15.341 1.00 68.88 199 ASN A N 1
ATOM 1442 C CA . ASN A 1 199 ? -5.106 6.818 15.025 1.00 68.88 199 ASN A CA 1
ATOM 1443 C C . ASN A 1 199 ? -3.951 5.791 15.060 1.00 68.88 199 ASN A C 1
ATOM 1445 O O . ASN A 1 199 ? -3.416 5.428 14.014 1.00 68.88 199 ASN A O 1
ATOM 1449 N N . PRO A 1 200 ? -3.568 5.258 16.242 1.00 69.44 200 PRO A N 1
ATOM 1450 C CA . PRO A 1 200 ? -2.606 4.151 16.335 1.00 69.44 200 PRO A CA 1
ATOM 1451 C C . PRO A 1 200 ? -3.176 2.823 15.806 1.00 69.44 200 PRO A C 1
ATOM 1453 O O . PRO A 1 200 ? -2.423 1.882 15.564 1.00 69.44 200 PRO A O 1
ATOM 1456 N N . GLY A 1 201 ? -4.496 2.754 15.604 1.00 72.75 201 GLY A N 1
ATOM 1457 C CA . GLY A 1 201 ? -5.202 1.562 15.150 1.00 72.75 201 GLY A CA 1
ATOM 1458 C C . GLY A 1 201 ? -4.697 0.994 13.824 1.00 72.75 201 GLY A C 1
ATOM 1459 O O . GLY A 1 201 ? -4.755 -0.214 13.627 1.00 72.75 201 GLY A O 1
ATOM 1460 N N . CYS A 1 202 ? -4.136 1.825 12.937 1.00 73.06 202 CYS A N 1
ATOM 1461 C CA . CYS A 1 202 ? -3.656 1.373 11.629 1.00 73.06 202 CYS A CA 1
ATOM 1462 C C . CYS A 1 202 ? -2.503 0.357 11.703 1.00 73.06 202 CYS A C 1
ATOM 1464 O O . CYS A 1 202 ? -2.195 -0.279 10.700 1.00 73.06 202 CYS A O 1
ATOM 1466 N N . TRP A 1 203 ? -1.910 0.157 12.882 1.00 75.12 203 TRP A N 1
ATOM 1467 C CA . TRP A 1 203 ? -0.816 -0.785 13.118 1.00 75.12 203 TRP A CA 1
ATOM 1468 C C . TRP A 1 203 ? -1.227 -2.055 13.872 1.00 75.12 203 TRP A C 1
ATOM 1470 O O . TRP A 1 203 ? -0.382 -2.927 14.046 1.00 75.12 203 TRP A O 1
ATOM 1480 N N . LEU A 1 204 ? -2.479 -2.180 14.336 1.00 68.38 204 LEU A N 1
ATOM 1481 C CA . LEU A 1 204 ? -2.887 -3.266 15.246 1.00 68.38 204 LEU A CA 1
ATOM 1482 C C . LEU A 1 204 ? -2.752 -4.669 14.635 1.00 68.38 204 LEU A C 1
ATOM 1484 O O . LEU A 1 204 ? -2.451 -5.617 15.352 1.00 68.38 204 LEU A O 1
ATOM 1488 N N . ASP A 1 205 ? -2.911 -4.787 13.317 1.00 68.31 205 ASP A N 1
ATOM 1489 C CA . ASP A 1 205 ? -2.764 -6.056 12.592 1.00 68.31 205 ASP A CA 1
ATOM 1490 C C . ASP A 1 205 ? -1.343 -6.275 12.033 1.00 68.31 205 ASP A C 1
ATOM 1492 O O . ASP A 1 205 ? -1.094 -7.243 11.309 1.00 68.31 205 ASP A O 1
ATOM 1496 N N . VAL A 1 206 ? -0.400 -5.376 12.334 1.00 72.38 206 VAL A N 1
ATOM 1497 C CA . VAL A 1 206 ? 0.972 -5.404 11.814 1.00 72.38 206 VAL A CA 1
ATOM 1498 C C . VAL A 1 206 ? 1.931 -5.836 12.922 1.00 72.38 206 VAL A C 1
ATOM 1500 O O . VAL A 1 206 ? 1.832 -5.385 14.060 1.00 72.38 206 VAL A O 1
ATOM 1503 N N . SER A 1 207 ? 2.894 -6.705 12.595 1.00 78.44 207 SER A N 1
ATOM 1504 C CA . SER A 1 207 ? 3.909 -7.146 13.560 1.00 78.44 207 SER A CA 1
ATOM 1505 C C . SER A 1 207 ? 4.691 -5.954 14.115 1.00 78.44 207 SER A C 1
ATOM 1507 O O . SER A 1 207 ? 5.372 -5.242 13.375 1.00 78.44 207 SER A O 1
ATOM 1509 N N . THR A 1 208 ? 4.620 -5.759 15.430 1.00 75.25 208 THR A N 1
ATOM 1510 C CA . THR A 1 208 ? 5.289 -4.659 16.133 1.00 75.25 208 THR A CA 1
ATOM 1511 C C . THR A 1 208 ? 6.807 -4.736 16.008 1.00 75.25 208 THR A C 1
ATOM 1513 O O . THR A 1 208 ? 7.449 -3.710 15.806 1.00 75.25 208 THR A O 1
ATOM 1516 N N . GLU A 1 209 ? 7.390 -5.937 16.049 1.00 77.94 209 GLU A N 1
ATOM 1517 C CA . GLU A 1 209 ? 8.830 -6.141 15.838 1.00 77.94 209 GLU A CA 1
ATOM 1518 C C . GLU A 1 209 ? 9.265 -5.700 14.440 1.00 77.94 209 GLU A C 1
ATOM 1520 O O . GLU A 1 209 ? 10.252 -4.978 14.290 1.00 77.94 209 GLU A O 1
ATOM 1525 N N . TRP A 1 210 ? 8.491 -6.074 13.418 1.00 81.88 210 TRP A N 1
ATOM 1526 C CA . TRP A 1 210 ? 8.775 -5.677 12.043 1.00 81.88 210 TRP A CA 1
ATOM 1527 C C . TRP A 1 210 ? 8.643 -4.160 11.864 1.00 81.88 210 TRP A C 1
ATOM 1529 O O . TRP A 1 210 ? 9.534 -3.526 11.302 1.00 81.88 210 TRP A O 1
ATOM 1539 N N . VAL A 1 211 ? 7.584 -3.548 12.408 1.00 80.38 211 VAL A N 1
ATOM 1540 C CA . VAL A 1 211 ? 7.397 -2.088 12.375 1.00 80.38 211 VAL A CA 1
ATOM 1541 C C . VAL A 1 211 ? 8.562 -1.376 13.064 1.00 80.38 211 VAL A C 1
ATOM 1543 O O . VAL A 1 211 ? 9.113 -0.433 12.497 1.00 80.38 211 VAL A O 1
ATOM 1546 N N . ALA A 1 212 ? 8.992 -1.841 14.242 1.00 77.06 212 ALA A N 1
ATOM 1547 C CA . ALA A 1 212 ? 10.133 -1.275 14.962 1.00 77.06 212 ALA A CA 1
ATOM 1548 C C . ALA A 1 212 ? 11.406 -1.309 14.115 1.00 77.06 212 ALA A C 1
ATOM 1550 O O . ALA A 1 212 ? 12.111 -0.304 13.993 1.00 77.06 212 ALA A O 1
ATOM 1551 N N . GLU A 1 213 ? 11.689 -2.463 13.514 1.00 80.81 213 GLU A N 1
ATOM 1552 C CA . GLU A 1 213 ? 12.864 -2.673 12.681 1.00 80.81 213 GLU A CA 1
ATOM 1553 C C . GLU A 1 213 ? 12.851 -1.748 11.460 1.00 80.81 213 GLU A C 1
ATOM 1555 O O . GLU A 1 213 ? 13.833 -1.045 11.202 1.00 80.81 213 GLU A O 1
ATOM 1560 N N . GLN A 1 214 ? 11.733 -1.697 10.732 1.00 80.38 214 GLN A N 1
ATOM 1561 C CA . GLN A 1 214 ? 11.626 -0.873 9.532 1.00 80.38 214 GLN A CA 1
ATOM 1562 C C . GLN A 1 214 ? 11.648 0.620 9.866 1.00 80.38 214 GLN A C 1
ATOM 1564 O O . GLN A 1 214 ? 12.385 1.369 9.230 1.00 80.38 214 GLN A O 1
ATOM 1569 N N . LEU A 1 215 ? 10.930 1.075 10.897 1.00 80.44 215 LEU A N 1
ATOM 1570 C CA . LEU A 1 215 ? 10.956 2.485 11.298 1.00 80.44 215 LEU A CA 1
ATOM 1571 C C . LEU A 1 215 ? 12.333 2.907 11.816 1.00 80.44 215 LEU A C 1
ATOM 1573 O O . LEU A 1 215 ? 12.753 4.025 11.544 1.00 80.44 215 LEU A O 1
ATOM 1577 N N . THR A 1 216 ? 13.067 2.036 12.510 1.00 79.19 216 THR A N 1
ATOM 1578 C CA . THR A 1 216 ? 14.431 2.351 12.972 1.00 79.19 216 THR A CA 1
ATOM 1579 C C . THR A 1 216 ? 15.411 2.464 11.804 1.00 79.19 216 THR A C 1
ATOM 1581 O O . THR A 1 216 ? 16.308 3.305 11.826 1.00 79.19 216 THR A O 1
ATOM 1584 N N . ARG A 1 217 ? 15.233 1.648 10.757 1.00 77.31 217 ARG A N 1
ATOM 1585 C CA . ARG A 1 217 ? 16.034 1.722 9.524 1.00 77.31 217 ARG A CA 1
ATOM 1586 C C . ARG A 1 217 ? 15.677 2.942 8.671 1.00 77.31 217 ARG A C 1
ATOM 1588 O O . ARG A 1 217 ? 16.556 3.557 8.071 1.00 77.31 217 ARG A O 1
ATOM 1595 N N . LEU A 1 218 ? 14.393 3.289 8.604 1.00 73.81 218 LEU A N 1
ATOM 1596 C CA . LEU A 1 218 ? 13.854 4.284 7.676 1.00 73.81 218 LEU A CA 1
ATOM 1597 C C . LEU A 1 218 ? 13.659 5.669 8.301 1.00 73.81 218 LEU A C 1
ATOM 1599 O O . LEU A 1 218 ? 13.544 6.649 7.577 1.00 73.81 218 LEU A O 1
ATOM 1603 N N . LEU A 1 219 ? 13.617 5.817 9.618 1.00 71.12 219 LEU A N 1
ATOM 1604 C CA . LEU A 1 219 ? 13.382 7.094 10.295 1.00 71.12 219 LEU A CA 1
ATOM 1605 C C . LEU A 1 219 ? 14.399 7.294 11.416 1.00 71.12 219 LEU A C 1
ATOM 1607 O O . LEU A 1 219 ? 15.116 6.388 11.823 1.00 71.12 219 LEU A O 1
ATOM 1611 N N . ALA A 1 220 ? 14.481 8.522 11.923 1.00 71.12 220 ALA A N 1
ATOM 1612 C CA . ALA A 1 220 ? 15.304 8.791 13.092 1.00 71.12 220 ALA A CA 1
ATOM 1613 C C . ALA A 1 220 ? 14.773 7.999 14.304 1.00 71.12 220 ALA A C 1
ATOM 1615 O O . ALA A 1 220 ? 13.567 7.999 14.555 1.00 71.12 220 ALA A O 1
ATOM 1616 N N . ALA A 1 221 ? 15.676 7.390 15.080 1.00 68.06 221 ALA A N 1
ATOM 1617 C CA . ALA A 1 221 ? 15.349 6.473 16.181 1.00 68.06 221 ALA A CA 1
ATOM 1618 C C . ALA A 1 221 ? 14.302 7.018 17.177 1.00 68.06 221 ALA A C 1
ATOM 1620 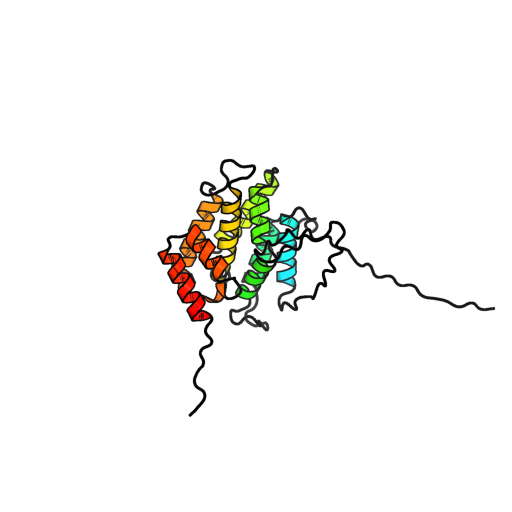O O . ALA A 1 221 ? 13.448 6.278 17.651 1.00 68.06 221 ALA A O 1
ATOM 1621 N N . HIS A 1 222 ? 14.304 8.328 17.445 1.00 67.94 222 HIS A N 1
ATOM 1622 C CA . HIS A 1 222 ? 13.321 8.956 18.335 1.00 67.94 222 HIS A CA 1
ATOM 1623 C C . HIS A 1 222 ? 11.876 8.880 17.805 1.00 67.94 222 HIS A C 1
ATOM 1625 O O . HIS A 1 222 ? 10.948 8.734 18.596 1.00 67.94 222 HIS A O 1
ATOM 1631 N N . LYS A 1 223 ? 11.669 8.951 16.480 1.00 69.12 223 LYS A N 1
ATOM 1632 C CA . LYS A 1 223 ? 10.338 8.807 15.869 1.00 69.12 223 LYS A CA 1
ATOM 1633 C C . LYS A 1 223 ? 9.877 7.352 15.899 1.00 69.12 223 LYS A C 1
ATOM 1635 O O . LYS A 1 223 ? 8.716 7.101 16.198 1.00 69.12 223 LYS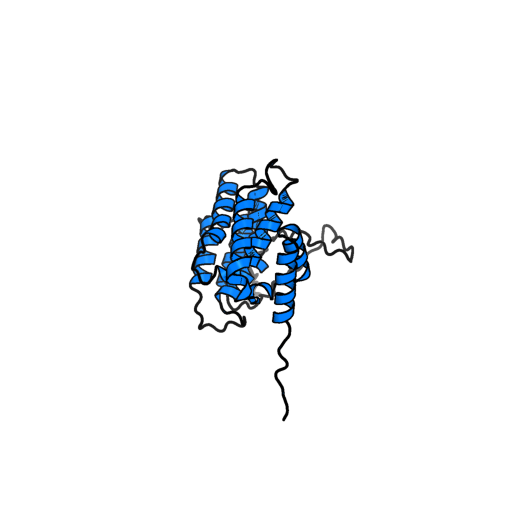 A O 1
ATOM 1640 N N . ALA A 1 224 ? 10.788 6.411 15.646 1.00 71.31 224 ALA A N 1
ATOM 1641 C CA . ALA A 1 224 ? 10.498 4.981 15.726 1.00 71.31 224 ALA A CA 1
ATOM 1642 C C . ALA A 1 224 ? 10.058 4.575 17.144 1.00 71.31 224 ALA A C 1
ATOM 1644 O O . ALA A 1 224 ? 9.007 3.958 17.303 1.00 71.31 224 ALA A O 1
ATOM 1645 N N . ASN A 1 225 ? 10.789 5.012 18.176 1.00 75.81 225 ASN A N 1
ATOM 1646 C CA . ASN A 1 225 ? 10.448 4.725 19.573 1.00 75.81 225 ASN A CA 1
ATOM 1647 C C . ASN A 1 225 ? 9.077 5.292 19.969 1.00 75.81 225 ASN A C 1
ATOM 1649 O O . ASN A 1 225 ? 8.278 4.582 20.572 1.00 75.81 225 ASN A O 1
ATOM 1653 N N . ALA A 1 226 ? 8.768 6.530 19.568 1.00 77.12 226 ALA A N 1
ATOM 1654 C CA . ALA A 1 226 ? 7.471 7.142 19.854 1.00 77.12 226 ALA A CA 1
ATOM 1655 C C . ALA A 1 226 ? 6.303 6.358 19.226 1.00 77.12 226 ALA A C 1
ATOM 1657 O O . ALA A 1 226 ? 5.254 6.201 19.854 1.00 77.12 226 ALA A O 1
ATOM 1658 N N . VAL A 1 227 ? 6.479 5.852 17.998 1.00 71.56 227 VAL A N 1
ATOM 1659 C CA . VAL A 1 227 ? 5.474 5.008 17.332 1.00 71.56 227 VAL A CA 1
ATOM 1660 C C . VAL A 1 227 ? 5.292 3.689 18.079 1.00 71.56 227 VAL A C 1
ATOM 1662 O O . VAL A 1 227 ? 4.162 3.301 18.367 1.00 71.56 227 VAL A O 1
ATOM 1665 N N . MET A 1 228 ? 6.389 3.045 18.475 1.00 75.94 228 MET A N 1
ATOM 1666 C CA . MET A 1 228 ? 6.357 1.771 19.195 1.00 75.94 228 MET A CA 1
ATOM 1667 C C . MET A 1 228 ? 5.682 1.861 20.567 1.00 75.94 228 MET A C 1
ATOM 1669 O O . MET A 1 228 ? 4.839 1.023 20.886 1.00 75.94 228 MET A O 1
ATOM 1673 N N . GLU A 1 229 ? 5.983 2.896 21.356 1.00 78.50 229 GLU A N 1
ATOM 1674 C CA . GLU A 1 229 ? 5.342 3.129 22.661 1.00 78.50 229 GLU A CA 1
ATOM 1675 C C . GLU A 1 229 ? 3.822 3.300 22.537 1.00 78.50 229 GLU A C 1
ATOM 1677 O O . GLU A 1 229 ? 3.046 2.835 23.375 1.00 78.50 229 GLU A O 1
ATOM 1682 N N . ARG A 1 230 ? 3.375 3.943 21.459 1.00 73.12 230 ARG A N 1
ATOM 1683 C CA . ARG A 1 230 ? 1.958 4.186 21.172 1.00 73.12 230 ARG A CA 1
ATOM 1684 C C . ARG A 1 230 ? 1.220 2.953 20.678 1.00 73.12 230 ARG A C 1
ATOM 1686 O O . ARG A 1 230 ? 0.086 2.757 21.102 1.00 73.12 230 ARG A O 1
ATOM 1693 N N . ILE A 1 231 ? 1.838 2.132 19.828 1.00 71.75 231 ILE A N 1
ATOM 1694 C CA . ILE A 1 231 ? 1.252 0.845 19.427 1.00 71.75 231 ILE A CA 1
ATOM 1695 C C . ILE A 1 231 ? 1.098 -0.048 20.664 1.00 71.75 231 ILE A C 1
ATOM 1697 O O . ILE A 1 231 ? 0.021 -0.593 20.894 1.00 71.75 231 ILE A O 1
ATOM 1701 N N . ALA A 1 232 ? 2.129 -0.108 21.516 1.00 76.69 232 ALA A N 1
ATOM 1702 C CA . ALA A 1 232 ? 2.071 -0.839 22.779 1.00 76.69 232 ALA A CA 1
ATOM 1703 C C . ALA A 1 232 ? 0.952 -0.316 23.699 1.00 76.69 232 ALA A C 1
ATOM 1705 O O . ALA A 1 232 ? 0.209 -1.108 24.265 1.00 76.69 232 ALA A O 1
ATOM 1706 N N . SER A 1 233 ? 0.776 1.007 23.791 1.00 75.50 233 SER A N 1
ATOM 1707 C CA . SER A 1 233 ? -0.281 1.627 24.609 1.00 75.50 233 SER A CA 1
ATOM 1708 C C . SER A 1 233 ? -1.699 1.422 24.057 1.00 75.50 233 SER A C 1
ATOM 1710 O O . SER A 1 233 ? -2.657 1.470 24.820 1.00 75.50 233 SER A O 1
ATOM 1712 N N . ALA A 1 234 ? -1.848 1.226 22.744 1.00 69.00 234 ALA A N 1
ATOM 1713 C CA . ALA A 1 234 ? -3.139 1.006 22.087 1.00 69.00 234 ALA A CA 1
ATOM 1714 C C . ALA A 1 234 ? -3.588 -0.466 22.112 1.00 69.00 234 ALA A C 1
ATOM 1716 O O . ALA A 1 234 ? -4.779 -0.736 21.985 1.00 69.00 234 ALA A O 1
ATOM 1717 N N . GLY A 1 235 ? -2.648 -1.405 22.266 1.00 58.62 235 GLY A N 1
ATOM 1718 C CA . GLY A 1 235 ? -2.918 -2.844 22.341 1.00 58.62 235 GLY A CA 1
ATOM 1719 C C . GLY A 1 235 ? -3.251 -3.367 23.743 1.00 58.62 235 GLY A C 1
ATOM 1720 O O . GLY A 1 235 ? -3.624 -4.530 23.871 1.00 58.62 235 GLY A O 1
ATOM 1721 N N . VAL A 1 236 ? -3.120 -2.544 24.791 1.00 53.59 236 VAL A N 1
ATOM 1722 C CA . VAL A 1 236 ? -3.541 -2.918 26.149 1.00 53.59 236 VAL A CA 1
ATOM 1723 C C . VAL A 1 236 ? -5.058 -2.733 26.243 1.00 53.59 236 VAL A C 1
ATOM 1725 O O . VAL A 1 236 ? -5.518 -1.590 26.148 1.00 53.59 236 VAL A O 1
ATOM 1728 N N . PRO A 1 237 ? -5.854 -3.808 26.414 1.00 48.53 237 PRO A N 1
ATOM 1729 C CA . PRO A 1 237 ? -7.260 -3.649 26.743 1.00 48.53 237 PRO A CA 1
ATOM 1730 C C . PRO A 1 237 ? -7.333 -2.857 28.046 1.00 48.53 237 PRO A C 1
ATOM 1732 O O . PRO A 1 237 ? -6.678 -3.198 29.030 1.00 48.53 237 PRO A O 1
ATOM 1735 N N . ARG A 1 238 ? -8.083 -1.755 28.035 1.00 48.66 238 ARG A N 1
ATOM 1736 C CA . ARG A 1 238 ? -8.476 -1.111 29.281 1.00 48.66 238 ARG A CA 1
ATOM 1737 C C . ARG A 1 238 ? -9.329 -2.129 30.025 1.00 48.66 238 ARG A C 1
ATOM 1739 O O . ARG A 1 238 ? -10.469 -2.368 29.638 1.00 48.66 238 ARG A O 1
ATOM 1746 N N . ASP A 1 239 ? -8.745 -2.752 31.040 1.00 45.91 239 ASP A N 1
ATOM 1747 C CA . ASP A 1 239 ? -9.493 -3.397 32.109 1.00 45.91 239 ASP A CA 1
ATOM 1748 C C . ASP A 1 239 ? -10.244 -2.276 32.846 1.00 45.91 239 ASP A C 1
ATOM 1750 O O . ASP A 1 239 ? -9.799 -1.768 33.874 1.00 45.91 239 ASP A O 1
ATOM 1754 N N . ASP A 1 240 ? -11.332 -1.796 32.241 1.00 52.16 240 ASP A N 1
ATOM 1755 C CA . ASP A 1 240 ? -12.267 -0.892 32.891 1.00 52.16 240 ASP A CA 1
ATOM 1756 C C . ASP A 1 240 ? -13.011 -1.714 33.953 1.00 52.16 240 ASP A C 1
ATOM 1758 O O . ASP A 1 240 ? -13.902 -2.505 33.651 1.00 52.16 240 ASP A O 1
ATOM 1762 N N . GLU A 1 241 ? -12.523 -1.567 35.185 1.00 54.50 241 GLU A N 1
ATOM 1763 C CA . GLU A 1 241 ? -13.258 -1.562 36.452 1.00 54.50 241 GLU A CA 1
ATOM 1764 C C . GLU A 1 241 ? -14.601 -2.315 36.452 1.00 54.50 241 GLU A C 1
ATOM 1766 O O . GLU A 1 241 ? -15.666 -1.730 36.245 1.00 54.50 241 GLU A O 1
ATOM 1771 N N . ASP A 1 242 ? -14.550 -3.605 36.795 1.00 48.19 242 ASP A N 1
ATOM 1772 C CA . ASP A 1 242 ? -15.695 -4.311 37.371 1.00 48.19 242 ASP A CA 1
ATOM 1773 C C . ASP A 1 242 ? -15.537 -4.371 38.902 1.00 48.19 242 ASP A C 1
ATOM 1775 O O . ASP A 1 242 ? -14.547 -4.895 39.419 1.00 48.19 242 ASP A O 1
ATOM 1779 N N . GLY A 1 243 ? -16.535 -3.830 39.609 1.00 49.12 243 GLY A N 1
ATOM 1780 C CA . GLY A 1 243 ? -16.720 -3.894 41.066 1.00 49.12 243 GLY A CA 1
ATOM 1781 C C . GLY A 1 243 ? -16.112 -2.707 41.830 1.00 49.12 243 GLY A C 1
ATOM 1782 O O . GLY A 1 243 ? -14.897 -2.577 41.910 1.00 49.12 243 GLY A O 1
ATOM 1783 N N . GLY A 1 244 ? -16.877 -1.782 42.417 1.00 38.69 244 GLY A N 1
ATOM 1784 C CA . GLY A 1 244 ? -18.125 -1.994 43.161 1.00 38.69 244 GLY A CA 1
ATOM 1785 C C . GLY A 1 244 ? -17.826 -2.102 44.649 1.00 38.69 244 GLY A C 1
ATOM 1786 O O . GLY A 1 244 ? -17.242 -3.133 45.043 1.00 38.69 244 GLY A O 1
#

Secondary structure (DSSP, 8-state):
-------------------------TT------TT------------S-HHHHHHHHHHHHHHTT----TT--HHHHHHHHHHHHHH--TTS--SSTT-HHHHHHHHHHHTTHHHHHHHHHHH---HHHHHHHHHHHHGGGS-TT-TTGGG-HHHHHHHHHHHHHTTTSS-TT-STT-HHHHHHHHHHHHHHHHTTTT-GGGGTTS-HHHHHHHHHHHS-HHHHHHHHHHHHHHSS--------

Radius of gyration: 21.28 Å; chains: 1; bounding box: 56×71×64 Å